Protein AF-0000000075321659 (afdb_homodimer)

Secondary structure (DSSP, 8-state):
---SB-EEEE-SS--SS--TTEEEEEGGGTEEEEE-TTSS--EEEEEB-TTSBEEEE-SS-EEEEEEEE-TTSSS--EEEEETTEEEE-----HHHHHHHHHHHHHHHHHHHHTS-GGGGGGS-------------GGGGGGGGGG-/---SB-EEEE-SS--SS--TTEEEEEGGGTEEEEE-TTSS--EEEEEB-TTSBEEEE-SS-EEEEEEEE-TTSTT--EEEEETTEEEE-----HHHHHHHHHHHHHHHHHHHHTS-GGGGGGS-------------GGGGGGGGGG-

Foldseek 3Di:
DFAFFEWEDEDCDDDPAADARYWYDNVVQQKIWHAHRHPPRDIDIFHDDPLTKDWDDDPTFIWMDDWDFPCVDPVRWIFTHDRGGTGGDDHDDPVVVVVVVVVSVVVVVVVVVPPPPPCVVVPPPPPPPPPPPPPPVVPDPPPPVPD/DAAFFEWEDEDCDDDPAADARYWYDNVVQQKIWHAHRHPPRDIDIFHDDPLTKDWDDDPTFIWMDDWDFPCVDPVRWIFTHDRGGTGGDDHDDPVVVVVVVVVSVVVVVVVVVPPPPPCVVVPPPPPPPPPPPPPPVVPDVPPPVPD

InterPro domains:
  IPR045384 Protein of unknown function DUF6527 [PF20137] (10-88)

Nearest PDB structures (foldseek):
  8voj-assembly1_A  TM=2.877E-01  e=6.139E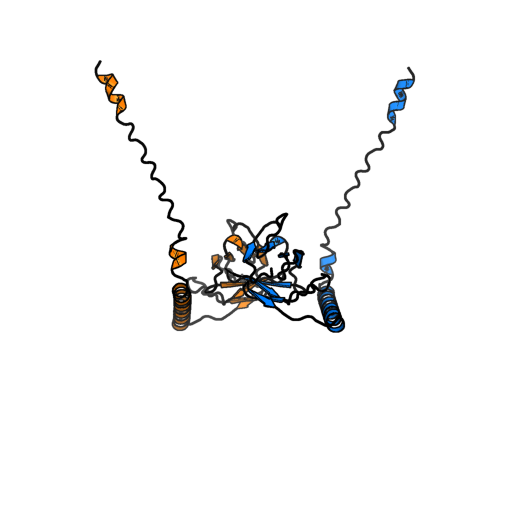+00  Homo sapiens
  5txk-assembly1_A  TM=3.373E-01  e=5.787E+00  Homo sapiens
  8vpq-assembly1_A  TM=2.588E-01  e=8.750E+00  Homo sapiens
  5txk-assembly1_A  TM=3.372E-01  e=5.759E+00  Homo sapiens
  8voj-assembly1_A  TM=2.878E-01  e=6.110E+00  Homo sapiens

Organism: Pseudomonas syringae (NCBI:txid317)

Solvent-accessible surface area (backbone atoms only — not comparable to full-atom values): 16708 Å² total; per-residue (Å²): 105,63,47,62,44,38,45,68,40,72,36,91,63,83,64,94,70,79,51,82,44,36,31,39,32,22,65,85,71,25,31,33,36,30,38,40,49,69,41,82,65,48,79,42,76,48,53,31,28,90,66,58,23,32,38,36,37,27,52,75,35,37,25,46,38,65,66,47,68,38,74,87,46,94,78,40,49,26,30,32,36,54,65,17,30,56,43,80,45,75,79,75,52,70,67,58,53,50,51,50,53,50,52,42,50,52,48,47,49,53,54,58,69,67,46,70,75,68,58,72,70,68,46,74,66,71,71,69,70,71,72,72,70,69,77,78,70,75,63,68,73,64,62,64,71,72,111,104,62,48,61,43,38,45,68,39,72,37,90,63,83,64,93,68,80,51,82,42,35,30,38,33,21,66,84,70,25,32,34,38,32,38,40,50,70,39,83,65,49,78,42,78,47,53,32,28,88,66,60,23,31,38,34,38,26,51,77,34,38,25,46,38,65,67,47,68,38,74,87,45,94,78,38,49,27,31,33,37,56,65,16,31,56,42,80,44,73,79,75,52,70,67,58,52,50,52,50,52,49,52,42,51,49,48,47,49,53,56,60,69,67,46,69,73,68,57,70,69,68,45,74,64,71,71,69,70,70,70,74,69,70,76,77,69,74,64,67,72,59,64,66,67,73,110

Sequence (294 aa):
MSIKSLTPQFVEHFPERLEAGELYLAMEFATAAHLCACGCGNKVITPFSPTDWQMSFDGQTVSLKPSIGNWTFKCRSHYWVRSGSIEWSGDMSQDAIDAGRRRDKQAKARLQANRPSDDAIRQPTPVVQAQLQAPSLLGKLRKWLRIMSIKSLTPQFVEHFPERLEAGELYLAMEFATAAHLCACGCGNKVITPFSPTDWQMSFDGQTVSLKPSIGNWTFKCRSHYWVRSGSIEWSGDMSQDAIDAGRRRDKQAKARLQANRPSDDAIRQPTPVVQAQLQAPSLLGKLRKWLRI

Structure (mmCIF, N/CA/C/O backbone):
data_AF-0000000075321659-model_v1
#
loop_
_entity.id
_entity.type
_entity.pdbx_description
1 polymer 'Uncharacterized protein'
#
loop_
_atom_site.group_PDB
_atom_site.id
_atom_site.type_symbol
_atom_site.label_atom_id
_atom_site.label_alt_id
_atom_site.label_comp_id
_atom_site.label_asym_id
_atom_site.label_entity_id
_atom_site.label_seq_id
_atom_site.pdbx_PDB_ins_code
_atom_site.Cartn_x
_atom_site.Cartn_y
_atom_site.Cartn_z
_atom_site.occupancy
_atom_site.B_iso_or_equiv
_atom_site.auth_seq_id
_atom_site.auth_comp_id
_atom_site.auth_asym_id
_atom_site.auth_atom_id
_atom_site.pdbx_PDB_model_num
ATOM 1 N N . MET A 1 1 ? -12.258 23.297 10.07 1 89.25 1 MET A N 1
ATOM 2 C CA . MET A 1 1 ? -12.727 22.125 10.812 1 89.25 1 MET A CA 1
ATOM 3 C C . MET A 1 1 ? -11.82 20.922 10.578 1 89.25 1 MET A C 1
ATOM 5 O O . MET A 1 1 ? -11.297 20.75 9.477 1 89.25 1 MET A O 1
ATOM 9 N N . SER A 1 2 ? -11.602 20.188 11.617 1 94.88 2 SER A N 1
ATOM 10 C CA . SER A 1 2 ? -10.703 19.031 11.516 1 94.88 2 SER A CA 1
ATOM 11 C C . SER A 1 2 ? -11.328 17.922 10.68 1 94.88 2 SER A C 1
ATOM 13 O O . SER A 1 2 ? -12.547 17.75 10.672 1 94.88 2 SER A O 1
ATOM 15 N N . ILE A 1 3 ? -10.617 17.344 9.953 1 96.38 3 ILE A N 1
ATOM 16 C CA . ILE A 1 3 ? -11.039 16.234 9.102 1 96.38 3 ILE A CA 1
ATOM 17 C C . ILE A 1 3 ? -10.945 14.922 9.875 1 96.38 3 ILE A C 1
ATOM 19 O O . ILE A 1 3 ? -10.016 14.711 10.648 1 96.38 3 ILE A O 1
ATOM 23 N N . LYS A 1 4 ? -11.852 14.008 9.57 1 98.06 4 LYS A N 1
ATOM 24 C CA . LYS A 1 4 ? -11.891 12.75 10.305 1 98.06 4 LYS A CA 1
ATOM 25 C C . LYS A 1 4 ? -11.281 11.617 9.484 1 98.06 4 LYS A C 1
ATOM 27 O O . LYS A 1 4 ? -10.898 10.578 10.031 1 98.06 4 LYS A O 1
ATOM 32 N N . SER A 1 5 ? -11.328 11.883 8.156 1 98.75 5 SER A N 1
ATOM 33 C CA . SER A 1 5 ? -10.844 10.82 7.285 1 98.75 5 SER A CA 1
ATOM 34 C C . SER A 1 5 ? -10.258 11.383 5.996 1 98.75 5 SER A C 1
ATOM 36 O O . SER A 1 5 ? -10.547 12.523 5.625 1 98.75 5 SER A O 1
ATOM 38 N N . LEU A 1 6 ? -9.406 10.641 5.434 1 98.88 6 LEU A N 1
ATOM 39 C CA . LEU A 1 6 ? -8.852 10.93 4.113 1 98.88 6 LEU A CA 1
ATOM 40 C C . LEU A 1 6 ? -9.281 9.867 3.104 1 98.88 6 LEU A C 1
ATOM 42 O O . LEU A 1 6 ? -9.102 8.672 3.336 1 98.88 6 LEU A O 1
ATOM 46 N N . THR A 1 7 ? -9.812 10.258 2.01 1 98.81 7 THR A N 1
ATOM 47 C CA . THR A 1 7 ? -10.211 9.359 0.93 1 98.81 7 THR A CA 1
ATOM 48 C C . THR A 1 7 ? -9.109 9.266 -0.123 1 98.81 7 THR A C 1
ATOM 50 O O . THR A 1 7 ? -8.672 10.273 -0.67 1 98.81 7 THR A O 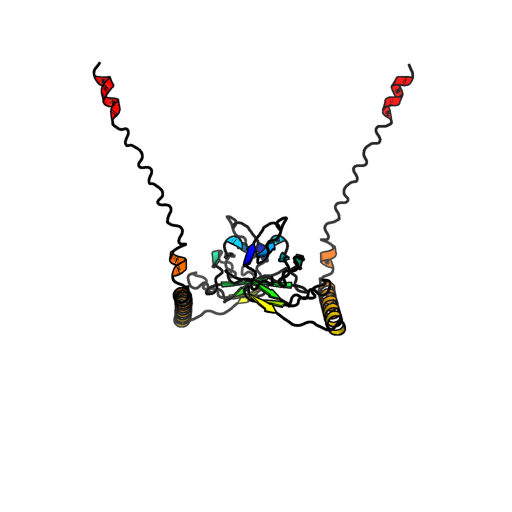1
ATOM 53 N N . PRO A 1 8 ? -8.742 8.102 -0.414 1 98.88 8 PRO A N 1
ATOM 54 C CA . PRO A 1 8 ? -7.629 7.98 -1.362 1 98.88 8 PRO A CA 1
ATOM 55 C C . PRO A 1 8 ? -8.023 8.352 -2.787 1 98.88 8 PRO A C 1
ATOM 57 O O . PRO A 1 8 ? -9.109 7.977 -3.252 1 98.88 8 PRO A O 1
ATOM 60 N N . GLN A 1 9 ? -7.191 9.125 -3.414 1 98.75 9 GLN A N 1
ATOM 61 C CA . GLN A 1 9 ? -7.242 9.461 -4.832 1 98.75 9 GLN A CA 1
ATOM 62 C C . GLN A 1 9 ? -5.934 9.094 -5.531 1 98.75 9 GLN A C 1
ATOM 64 O O . GLN A 1 9 ? -4.938 9.805 -5.398 1 98.75 9 GLN A O 1
ATOM 69 N N . PHE A 1 10 ? -5.977 7.988 -6.25 1 98.75 10 PHE A N 1
ATOM 70 C CA . PHE A 1 10 ? -4.797 7.645 -7.039 1 98.75 10 PHE A CA 1
ATOM 71 C C . PHE A 1 10 ? -4.754 8.453 -8.328 1 98.75 10 PHE A C 1
ATOM 73 O O . PHE A 1 10 ? -5.688 8.406 -9.133 1 98.75 10 PHE A O 1
ATOM 80 N N . VAL A 1 11 ? -3.621 9.172 -8.461 1 98.19 11 VAL A N 1
ATOM 81 C CA . VAL A 1 11 ? -3.533 10.117 -9.562 1 98.19 11 VAL A CA 1
ATOM 82 C C . VAL A 1 11 ? -2.166 10.008 -10.234 1 98.19 11 VAL A C 1
ATOM 84 O O . VAL A 1 11 ? -1.195 9.578 -9.609 1 98.19 11 VAL A O 1
ATOM 87 N N . GLU A 1 12 ? -2.131 10.414 -11.477 1 96.06 12 GLU A N 1
ATOM 88 C CA . GLU A 1 12 ? -0.845 10.516 -12.156 1 96.06 12 GLU A CA 1
ATOM 89 C C . GLU A 1 12 ? -0.064 11.742 -11.695 1 96.06 12 GLU A C 1
ATOM 91 O O . GLU A 1 12 ? 1.154 11.68 -11.516 1 96.06 12 GLU A O 1
ATOM 96 N N . HIS A 1 13 ? -0.901 12.852 -11.508 1 96.38 13 HIS A N 1
ATOM 97 C CA . HIS A 1 13 ? -0.341 14.102 -11.016 1 96.38 13 HIS A CA 1
ATOM 98 C C . HIS A 1 13 ? -1.246 14.734 -9.961 1 96.38 13 HIS A C 1
ATOM 100 O O . HIS A 1 13 ? -2.473 14.672 -10.07 1 96.38 13 HIS A O 1
ATOM 106 N N . PHE A 1 14 ? -0.559 15.422 -9.102 1 98.06 14 PHE A N 1
ATOM 107 C CA . PHE A 1 14 ? -1.354 16.125 -8.102 1 98.06 14 PHE A CA 1
ATOM 108 C C . PHE A 1 14 ? -2.146 17.25 -8.734 1 98.06 14 PHE A C 1
ATOM 110 O O . PHE A 1 14 ? -1.631 17.984 -9.594 1 98.06 14 PHE A O 1
ATOM 117 N N . PRO A 1 15 ? -3.34 17.469 -8.32 1 98.25 15 PRO A N 1
ATOM 118 C CA . PRO A 1 15 ? -4.07 18.641 -8.805 1 98.25 15 PRO A CA 1
ATOM 119 C C . PRO A 1 15 ? -3.479 19.953 -8.305 1 98.25 15 PRO A C 1
ATOM 121 O O . PRO A 1 15 ? -2.748 19.969 -7.309 1 98.25 15 PRO A O 1
ATOM 124 N N . GLU A 1 16 ? -3.881 20.953 -8.945 1 97.44 16 GLU A N 1
ATOM 125 C CA . GLU A 1 16 ? -3.398 22.266 -8.555 1 97.44 16 GLU A CA 1
ATOM 126 C C . GLU A 1 16 ? -3.891 22.641 -7.16 1 97.44 16 GLU A C 1
ATOM 128 O O . GLU A 1 16 ? -3.137 23.203 -6.363 1 97.44 16 GLU A O 1
ATOM 133 N N . ARG A 1 17 ? -5.105 22.328 -7.02 1 98.19 17 ARG A N 1
ATOM 134 C CA . ARG A 1 17 ? -5.695 22.594 -5.711 1 98.19 17 ARG A CA 1
ATOM 135 C C . ARG A 1 17 ? -6.117 21.297 -5.031 1 98.19 17 ARG A C 1
ATOM 137 O O . ARG A 1 17 ? -6.883 20.516 -5.598 1 98.19 17 ARG A O 1
ATOM 144 N N . LEU A 1 18 ? -5.652 21.172 -3.875 1 98.56 18 LEU A N 1
ATOM 145 C CA . LEU A 1 18 ? -6.051 20.016 -3.088 1 98.56 18 LEU A CA 1
ATOM 146 C C . LEU A 1 18 ? -7.363 20.266 -2.359 1 98.56 18 LEU A C 1
ATOM 148 O O . LEU A 1 18 ? -7.664 21.406 -1.998 1 98.56 18 LEU A O 1
ATOM 152 N N . GLU A 1 19 ? -8.062 19.203 -2.195 1 98.44 19 GLU A N 1
ATOM 153 C CA . GLU A 1 19 ? -9.305 19.297 -1.435 1 98.44 19 GLU A CA 1
ATOM 154 C C . GLU A 1 19 ? -9.148 18.672 -0.047 1 98.44 19 GLU A C 1
ATOM 156 O O . GLU A 1 19 ? -8.508 17.641 0.108 1 98.44 19 GLU A O 1
ATOM 161 N N . ALA A 1 20 ? -9.82 19.312 0.907 1 98.38 20 ALA A N 1
ATOM 162 C CA . ALA A 1 20 ? -9.82 18.781 2.262 1 98.38 20 ALA A CA 1
ATOM 163 C C . ALA A 1 20 ? -10.453 17.391 2.299 1 98.38 20 ALA A C 1
ATOM 165 O O . ALA A 1 20 ? -11.477 17.141 1.649 1 98.38 20 ALA A O 1
ATOM 166 N N . GLY A 1 21 ? -9.797 16.453 2.943 1 98.75 21 GLY A N 1
ATOM 167 C CA . GLY A 1 21 ? -10.375 15.133 3.113 1 98.75 21 GLY A CA 1
ATOM 168 C C . GLY A 1 21 ? -9.945 14.156 2.041 1 98.75 21 GLY A C 1
ATOM 169 O O . GLY A 1 21 ? -10.344 12.984 2.062 1 98.75 21 GLY A O 1
ATOM 170 N N . GLU A 1 22 ? -9.141 14.648 1.104 1 98.88 22 GLU A N 1
ATOM 171 C CA . GLU A 1 22 ? -8.633 13.781 0.047 1 98.88 22 GLU A CA 1
ATOM 172 C C . GLU A 1 22 ? -7.145 13.484 0.247 1 98.88 22 GLU A C 1
ATOM 174 O O . GLU A 1 22 ? -6.371 14.375 0.607 1 98.88 22 GLU A O 1
ATOM 179 N N . LEU A 1 23 ? -6.797 12.273 0.094 1 98.94 23 LEU A N 1
ATOM 180 C CA . LEU A 1 23 ? -5.406 11.844 0.042 1 98.94 23 LEU A CA 1
ATOM 181 C C . LEU A 1 23 ? -4.992 11.523 -1.39 1 98.94 23 LEU A C 1
ATOM 183 O O . LEU A 1 23 ? -5.41 10.508 -1.95 1 98.94 23 LEU A O 1
ATOM 187 N N . TYR A 1 24 ? -4.195 12.375 -1.934 1 98.94 24 TYR A N 1
ATOM 188 C CA . TYR A 1 24 ? -3.742 12.156 -3.303 1 98.94 24 TYR A CA 1
ATOM 189 C C . TYR A 1 24 ? -2.463 11.328 -3.326 1 98.94 24 TYR A C 1
ATOM 191 O O . TYR A 1 24 ? -1.501 11.641 -2.621 1 98.94 24 TYR A O 1
ATOM 199 N N . LEU A 1 25 ? -2.482 10.273 -4.148 1 98.94 25 LEU A N 1
ATOM 200 C CA . LEU A 1 25 ? -1.329 9.383 -4.23 1 98.94 25 LEU A CA 1
ATOM 201 C C . LEU A 1 25 ? -0.836 9.266 -5.672 1 98.94 25 LEU A C 1
ATOM 203 O O . LEU A 1 25 ? -1.571 8.805 -6.547 1 98.94 25 LEU A O 1
ATOM 207 N N . ALA A 1 26 ? 0.296 9.727 -5.891 1 98.56 26 ALA A N 1
ATOM 208 C CA . ALA A 1 26 ? 0.992 9.547 -7.164 1 98.56 26 ALA A CA 1
ATOM 209 C C . ALA A 1 26 ? 2.039 8.445 -7.066 1 98.56 26 ALA A C 1
ATOM 211 O O . ALA A 1 26 ? 3.205 8.711 -6.77 1 98.56 26 ALA A O 1
ATOM 212 N N . MET A 1 27 ? 1.648 7.297 -7.418 1 98.56 27 MET A N 1
ATOM 213 C CA . MET A 1 27 ? 2.451 6.113 -7.117 1 98.56 27 MET A CA 1
ATOM 214 C C . MET A 1 27 ? 3.697 6.066 -7.996 1 98.56 27 MET A C 1
ATOM 216 O O . MET A 1 27 ? 4.75 5.594 -7.559 1 98.56 27 MET A O 1
ATOM 220 N N . GLU A 1 28 ? 3.578 6.512 -9.172 1 96.25 28 GLU A N 1
ATOM 221 C CA . GLU A 1 28 ? 4.742 6.527 -10.055 1 96.25 28 GLU A CA 1
ATOM 222 C C . GLU A 1 28 ? 5.852 7.402 -9.484 1 96.25 28 GLU A C 1
ATOM 224 O O . GLU A 1 28 ? 7.035 7.168 -9.75 1 96.25 28 GLU A O 1
ATOM 229 N N . PHE A 1 29 ? 5.418 8.359 -8.711 1 97.62 29 PHE A N 1
ATOM 230 C CA . PHE A 1 29 ? 6.387 9.266 -8.109 1 97.62 29 PHE A CA 1
ATOM 231 C C . PHE A 1 29 ? 6.605 8.93 -6.637 1 97.62 29 PHE A C 1
ATOM 233 O O . PHE A 1 29 ? 7.297 9.656 -5.922 1 97.62 29 PHE A O 1
ATOM 240 N N . ALA A 1 30 ? 6.02 7.926 -6.199 1 98.62 30 ALA A N 1
ATOM 241 C CA . ALA A 1 30 ? 6.129 7.445 -4.824 1 98.62 30 ALA A CA 1
ATOM 242 C C . ALA A 1 30 ? 5.895 8.578 -3.828 1 98.62 30 ALA A C 1
ATOM 244 O O . ALA A 1 30 ? 6.711 8.805 -2.932 1 98.62 30 ALA A O 1
ATOM 245 N N . THR A 1 31 ? 4.734 9.195 -3.988 1 98.81 31 THR A N 1
ATOM 246 C CA . THR A 1 31 ? 4.461 10.352 -3.146 1 98.81 31 THR A CA 1
ATOM 247 C C . THR A 1 31 ? 2.963 10.508 -2.906 1 98.81 31 THR A C 1
ATOM 249 O O . THR A 1 31 ? 2.152 10.18 -3.777 1 98.81 31 THR A O 1
ATOM 252 N N . ALA A 1 32 ? 2.656 11.016 -1.72 1 98.94 32 ALA A N 1
ATOM 253 C CA . ALA A 1 32 ? 1.276 11.383 -1.413 1 98.94 32 ALA A CA 1
ATOM 254 C C . ALA A 1 32 ? 1.196 12.812 -0.887 1 98.94 32 ALA A C 1
ATOM 256 O O . ALA A 1 32 ? 2.197 13.367 -0.43 1 98.94 32 ALA A O 1
ATOM 257 N N . ALA A 1 33 ? 0.022 13.367 -0.991 1 98.94 33 ALA A N 1
ATOM 258 C CA . ALA A 1 33 ? -0.233 14.719 -0.499 1 98.94 33 ALA A CA 1
ATOM 259 C C . ALA A 1 33 ? -1.664 14.859 0.01 1 98.94 33 ALA A C 1
ATOM 261 O O . ALA A 1 33 ? -2.58 14.219 -0.515 1 98.94 33 ALA A O 1
ATOM 262 N N . HIS A 1 34 ? -1.821 15.695 0.968 1 98.88 34 HIS A N 1
ATOM 263 C CA . HIS A 1 34 ? -3.139 16.078 1.462 1 98.88 34 HIS A CA 1
ATOM 264 C C . HIS A 1 34 ? -3.08 17.406 2.213 1 98.88 34 HIS A C 1
ATOM 266 O O . HIS A 1 34 ? -1.994 17.906 2.516 1 98.88 34 HIS A O 1
ATOM 272 N N . LEU A 1 35 ? -4.25 17.922 2.408 1 98.88 35 LEU A N 1
ATOM 273 C CA . LEU A 1 35 ? -4.316 19.078 3.307 1 98.88 35 LEU A CA 1
ATOM 274 C C . LEU A 1 35 ? -4.336 18.625 4.762 1 98.88 35 LEU A C 1
ATOM 276 O O . LEU A 1 35 ? -4.992 17.641 5.102 1 98.88 35 LEU A O 1
ATOM 280 N N . CYS A 1 36 ? -3.65 19.375 5.57 1 98.88 36 CYS A N 1
ATOM 281 C CA . CYS A 1 36 ? -3.508 19.062 6.988 1 98.88 36 CYS A CA 1
ATOM 282 C C . CYS A 1 36 ? -4.859 18.734 7.613 1 98.88 36 CYS A C 1
ATOM 284 O O . CYS A 1 36 ? -5.836 19.453 7.402 1 98.88 36 CYS A O 1
ATOM 286 N N . ALA A 1 37 ? -4.93 17.766 8.461 1 98.75 37 ALA A N 1
ATOM 287 C CA . ALA A 1 37 ? -6.191 17.234 8.984 1 98.75 37 ALA A CA 1
ATOM 288 C C . ALA A 1 37 ? -6.797 18.203 10.008 1 98.75 37 ALA A C 1
ATOM 290 O O . ALA A 1 37 ? -7.984 18.109 10.32 1 98.75 37 ALA A O 1
ATOM 291 N N . CYS A 1 38 ? -5.969 19.031 10.562 1 98.31 38 CYS A N 1
ATOM 292 C CA . CYS A 1 38 ? -6.512 19.938 11.57 1 98.31 38 CYS A CA 1
ATOM 293 C C . CYS A 1 38 ? -7.438 20.969 10.93 1 98.31 38 CYS A C 1
ATOM 295 O O . CYS A 1 38 ? -8.219 21.625 11.625 1 98.31 38 CYS A O 1
ATOM 297 N N . GLY A 1 39 ? -7.254 21.172 9.594 1 98.38 39 GLY A N 1
ATOM 298 C CA . GLY A 1 39 ? -8.117 22.094 8.891 1 98.38 39 GLY A CA 1
ATOM 299 C C . GLY A 1 39 ? -7.438 23.422 8.562 1 98.38 39 GLY A C 1
ATOM 300 O O . GLY A 1 39 ? -8.07 24.328 8.023 1 98.38 39 GLY A O 1
ATOM 301 N N . CYS A 1 40 ? -6.172 23.594 8.773 1 98.31 40 CYS A N 1
ATOM 302 C CA . CYS A 1 40 ? -5.48 24.859 8.602 1 98.31 40 CYS A CA 1
ATOM 303 C C . CYS A 1 40 ? -5.207 25.141 7.129 1 98.31 40 CYS A C 1
ATOM 305 O O . CYS A 1 40 ? -4.852 26.266 6.762 1 98.31 40 CYS A O 1
ATOM 307 N N . GLY A 1 41 ? -5.246 24.094 6.328 1 98.12 41 GLY A N 1
ATOM 308 C CA . GLY A 1 41 ? -5.129 24.312 4.898 1 98.12 41 GLY A CA 1
ATOM 309 C C . GLY A 1 41 ? -3.721 24.109 4.375 1 98.12 41 GLY A C 1
ATOM 310 O O . GLY A 1 41 ? -3.486 24.156 3.166 1 98.12 41 GLY A O 1
ATOM 311 N N . ASN A 1 42 ? -2.807 23.844 5.297 1 98.62 42 ASN A N 1
ATOM 312 C CA . ASN A 1 42 ? -1.438 23.609 4.848 1 98.62 42 ASN A CA 1
ATOM 313 C C . ASN A 1 42 ? -1.302 22.266 4.137 1 98.62 42 ASN A C 1
ATOM 315 O O . ASN A 1 42 ? -1.952 21.297 4.516 1 98.62 42 ASN A O 1
ATOM 319 N N . LYS A 1 43 ? -0.415 22.219 3.15 1 98.81 43 LYS A N 1
ATOM 320 C CA . LYS A 1 43 ? -0.164 21 2.383 1 98.81 43 LYS A CA 1
ATOM 321 C C . LYS A 1 43 ? 0.835 20.094 3.098 1 98.81 43 LYS A C 1
ATOM 323 O O . LYS A 1 43 ? 1.881 20.562 3.559 1 98.81 43 LYS A O 1
ATOM 328 N N . VAL A 1 44 ? 0.495 18.891 3.164 1 98.88 44 VAL A N 1
ATOM 329 C CA . VAL A 1 44 ? 1.359 17.859 3.736 1 98.88 44 VAL A CA 1
ATOM 330 C C . VAL A 1 44 ? 1.822 16.906 2.639 1 98.88 44 VAL A C 1
ATOM 332 O O . VAL A 1 44 ? 1 16.297 1.953 1 98.88 44 VAL A O 1
ATOM 335 N N . ILE A 1 45 ? 3.084 16.828 2.494 1 98.81 45 ILE A N 1
ATOM 336 C CA . ILE A 1 45 ? 3.668 15.93 1.501 1 98.81 45 ILE A CA 1
ATOM 337 C C . ILE A 1 45 ? 4.344 14.75 2.201 1 98.81 45 ILE A C 1
ATOM 339 O O . ILE A 1 45 ? 5.113 14.938 3.145 1 98.81 45 ILE A O 1
ATOM 343 N N . THR A 1 46 ? 4.094 13.539 1.729 1 98.81 46 THR A N 1
ATOM 344 C CA . THR A 1 46 ? 4.664 12.328 2.312 1 98.81 46 THR A CA 1
ATOM 345 C C . THR A 1 46 ? 5.305 11.461 1.237 1 98.81 46 THR A C 1
ATOM 347 O O . THR A 1 46 ? 4.652 10.586 0.666 1 98.81 46 THR A O 1
ATOM 350 N N . PRO A 1 47 ? 6.566 11.68 0.996 1 98.62 47 PRO A N 1
ATOM 351 C CA . PRO A 1 47 ? 7.277 10.844 0.03 1 98.62 47 PRO A CA 1
ATOM 352 C C . PRO A 1 47 ? 7.535 9.43 0.552 1 98.62 47 PRO A C 1
ATOM 354 O O . PRO A 1 47 ? 8.008 9.258 1.679 1 98.62 47 PRO A O 1
ATOM 357 N N . PHE A 1 48 ? 7.23 8.43 -0.294 1 98.75 48 PHE A N 1
ATOM 358 C CA . PHE A 1 48 ? 7.438 7.039 0.091 1 98.75 48 PHE A CA 1
ATOM 359 C C . PHE A 1 48 ? 8.883 6.625 -0.155 1 98.75 48 PHE A C 1
ATOM 361 O O . PHE A 1 48 ? 9.43 6.863 -1.233 1 98.75 48 PHE A O 1
ATOM 368 N N . SER A 1 49 ? 9.477 6.027 0.823 1 97.88 49 SER A N 1
ATOM 369 C CA . SER A 1 49 ? 10.789 5.406 0.74 1 97.88 49 SER A CA 1
ATOM 370 C C . SER A 1 49 ? 11.008 4.406 1.872 1 97.88 49 SER A C 1
ATOM 372 O O . SER A 1 49 ? 10.266 4.414 2.861 1 97.88 49 SER A O 1
ATOM 374 N N . PRO A 1 50 ? 11.969 3.648 1.777 1 97.19 50 PRO A N 1
ATOM 375 C CA . PRO A 1 50 ? 12.227 2.668 2.834 1 97.19 50 PRO A CA 1
ATOM 376 C C . PRO A 1 50 ? 12.562 3.318 4.176 1 97.19 50 PRO A C 1
ATOM 378 O O . PRO A 1 50 ? 12.5 2.658 5.215 1 97.19 50 PRO A O 1
ATOM 381 N N . THR A 1 51 ? 12.875 4.637 4.145 1 96.44 51 THR A N 1
ATOM 382 C CA . THR A 1 51 ? 13.312 5.266 5.383 1 96.44 51 THR A CA 1
ATOM 383 C C . THR A 1 51 ? 12.375 6.398 5.777 1 96.44 51 THR A C 1
ATOM 385 O O . THR A 1 51 ? 12.594 7.078 6.781 1 96.44 51 THR A O 1
ATOM 388 N N . ASP A 1 52 ? 11.438 6.656 5.023 1 96.5 52 ASP A N 1
ATOM 389 C CA . ASP A 1 52 ? 10.5 7.742 5.316 1 96.5 52 ASP A CA 1
ATOM 390 C C . ASP A 1 52 ? 9.078 7.207 5.496 1 96.5 52 ASP A C 1
ATOM 392 O O . ASP A 1 52 ? 8.781 6.539 6.484 1 96.5 52 ASP A O 1
ATOM 396 N N . TRP A 1 53 ? 8.234 7.48 4.488 1 98.5 53 TRP A N 1
ATOM 397 C CA . TRP A 1 53 ? 6.836 7.094 4.617 1 98.5 53 TRP A CA 1
ATOM 398 C C . TRP A 1 53 ? 6.559 5.801 3.857 1 98.5 53 TRP A C 1
ATOM 400 O O . TRP A 1 53 ? 7.176 5.535 2.824 1 98.5 53 TRP A O 1
ATOM 410 N N . GLN A 1 54 ? 5.602 5.074 4.352 1 98.81 54 GLN A N 1
ATOM 411 C CA . GLN A 1 54 ? 5.062 3.895 3.686 1 98.81 54 GLN A CA 1
ATOM 412 C C . GLN A 1 54 ? 3.535 3.896 3.719 1 98.81 54 GLN A C 1
ATOM 414 O O . GLN A 1 54 ? 2.928 4.559 4.562 1 98.81 54 GLN A O 1
ATOM 419 N N . MET A 1 55 ? 2.996 3.145 2.797 1 98.88 55 MET A N 1
ATOM 420 C CA . MET A 1 55 ? 1.538 3.076 2.77 1 98.88 55 MET A CA 1
ATOM 421 C C . MET A 1 55 ? 1.063 1.635 2.617 1 98.88 55 MET A C 1
ATOM 423 O O . MET A 1 55 ? 1.833 0.763 2.209 1 98.88 55 MET A O 1
ATOM 427 N N . SER A 1 56 ? -0.154 1.406 3.027 1 98.88 56 SER A N 1
ATOM 428 C CA . SER A 1 56 ? -0.887 0.182 2.717 1 98.88 56 SER A CA 1
ATOM 429 C C . SER A 1 56 ? -2.266 0.493 2.143 1 98.88 56 SER A C 1
ATOM 431 O O . SER A 1 56 ? -2.814 1.569 2.383 1 98.88 56 SER A O 1
ATOM 433 N N . PHE A 1 57 ? -2.742 -0.407 1.378 1 98.94 57 PHE A N 1
ATOM 434 C CA . PHE A 1 57 ? -3.984 -0.224 0.638 1 98.94 57 PHE A CA 1
ATOM 435 C C . PHE A 1 57 ? -4.785 -1.521 0.594 1 98.94 57 PHE A C 1
ATOM 437 O O . PHE A 1 57 ? -4.246 -2.578 0.259 1 98.94 57 PHE A O 1
ATOM 444 N N . ASP A 1 58 ? -6.047 -1.386 0.905 1 98.62 58 ASP A N 1
ATOM 445 C CA . ASP A 1 58 ? -6.875 -2.588 0.982 1 98.62 58 ASP A CA 1
ATOM 446 C C . ASP A 1 58 ? -7.977 -2.564 -0.072 1 98.62 58 ASP A C 1
ATOM 448 O O . ASP A 1 58 ? -8.984 -3.27 0.056 1 98.62 58 ASP A O 1
ATOM 452 N N . GLY A 1 59 ? -7.809 -1.729 -1.034 1 98.56 59 GLY A N 1
ATOM 453 C CA . GLY A 1 59 ? -8.789 -1.633 -2.1 1 98.56 59 GLY A CA 1
ATOM 454 C C . GLY A 1 59 ? -9.797 -0.515 -1.887 1 98.56 59 GLY A C 1
ATOM 455 O O . GLY A 1 59 ? -10.477 -0.098 -2.826 1 98.56 59 GLY A O 1
ATOM 456 N N . GLN A 1 60 ? -9.914 -0.051 -0.62 1 97.94 60 GLN A N 1
ATOM 457 C CA . GLN A 1 60 ? -10.875 0.992 -0.287 1 97.94 60 GLN A CA 1
ATOM 458 C C . GLN A 1 60 ? -10.211 2.131 0.482 1 97.94 60 GLN A C 1
ATOM 460 O O . GLN A 1 60 ? -10.5 3.303 0.233 1 97.94 60 GLN A O 1
ATOM 465 N N . THR A 1 61 ? -9.305 1.836 1.39 1 98.69 61 THR A N 1
ATOM 466 C CA . THR A 1 61 ? -8.695 2.832 2.262 1 98.69 61 THR A CA 1
ATOM 467 C C . THR A 1 61 ? -7.172 2.689 2.258 1 98.69 61 THR A C 1
ATOM 469 O O . THR A 1 61 ? -6.641 1.662 1.834 1 98.69 61 THR A O 1
ATOM 472 N N . VAL A 1 62 ? -6.523 3.779 2.744 1 98.94 62 VAL A N 1
ATOM 473 C CA . VAL A 1 62 ? -5.066 3.812 2.797 1 98.94 62 VAL A CA 1
ATOM 474 C C . VAL A 1 62 ? -4.609 4.117 4.223 1 98.94 62 VAL A C 1
ATOM 476 O O . VAL A 1 62 ? -5.223 4.93 4.918 1 98.94 62 VAL A O 1
ATOM 479 N N . SER A 1 63 ? -3.609 3.424 4.629 1 98.94 63 SER A N 1
ATOM 480 C CA . SER A 1 63 ? -2.879 3.779 5.84 1 98.94 63 SER A CA 1
ATOM 481 C C . SER A 1 63 ? -1.491 4.32 5.512 1 98.94 63 SER A C 1
ATOM 483 O O . SER A 1 63 ? -0.874 3.904 4.531 1 98.94 63 SER A O 1
ATOM 485 N N . LEU A 1 64 ? -1.05 5.25 6.309 1 98.94 64 LEU A N 1
ATOM 486 C CA . LEU A 1 64 ? 0.309 5.773 6.227 1 98.94 64 LEU A CA 1
ATOM 487 C C . LEU A 1 64 ? 1.07 5.52 7.523 1 98.94 64 LEU A C 1
ATOM 489 O O . LEU A 1 64 ? 0.48 5.52 8.602 1 98.94 64 LEU A O 1
ATOM 493 N N . LYS A 1 65 ? 2.336 5.285 7.359 1 98.69 65 LYS A N 1
ATOM 494 C CA . LYS A 1 65 ? 3.23 5.207 8.516 1 98.69 65 LYS A CA 1
ATOM 495 C C . LYS A 1 65 ? 4.578 5.859 8.211 1 98.69 65 LYS A C 1
ATOM 497 O O . LYS A 1 65 ? 5.059 5.801 7.074 1 98.69 65 LYS A O 1
ATOM 502 N N . PRO A 1 66 ? 5.184 6.477 9.203 1 98.38 66 PRO A N 1
ATOM 503 C CA . PRO A 1 66 ? 4.746 6.68 10.586 1 98.38 66 PRO A CA 1
ATOM 504 C C . PRO A 1 66 ? 3.717 7.801 10.727 1 98.38 66 PRO A C 1
ATOM 506 O O . PRO A 1 66 ? 2.979 8.086 9.781 1 98.38 66 PRO A O 1
ATOM 509 N N . SER A 1 67 ? 3.566 8.32 11.945 1 98.62 67 SER A N 1
ATOM 510 C CA . SER A 1 67 ? 2.646 9.43 12.188 1 98.62 67 SER A CA 1
ATOM 511 C C . SER A 1 67 ? 3.107 10.695 11.477 1 98.62 67 SER A C 1
ATOM 513 O O . SER A 1 67 ? 4.297 10.859 11.203 1 98.62 67 SER A O 1
ATOM 515 N N . ILE A 1 68 ? 2.174 11.445 11.195 1 98.56 68 ILE A N 1
ATOM 516 C CA . ILE A 1 68 ? 2.428 12.75 10.594 1 98.56 68 ILE A CA 1
ATOM 517 C C . ILE A 1 68 ? 2.51 13.82 11.68 1 98.56 68 ILE A C 1
ATOM 519 O O . ILE A 1 68 ? 1.538 14.055 12.406 1 98.56 68 ILE A O 1
ATOM 523 N N . GLY A 1 69 ? 3.656 14.352 11.758 1 98.38 69 GLY A N 1
ATOM 524 C CA . GLY A 1 69 ? 3.861 15.492 12.641 1 98.38 69 GLY A CA 1
ATOM 525 C C . GLY A 1 69 ? 4.152 16.781 11.891 1 98.38 69 GLY A C 1
ATOM 526 O O . GLY A 1 69 ? 5.188 16.906 11.227 1 98.38 69 GLY A O 1
ATOM 527 N N . ASN A 1 70 ? 3.328 17.734 12.047 1 98.25 70 ASN A N 1
ATOM 528 C CA . ASN A 1 70 ? 3.486 19 11.352 1 98.25 70 ASN A CA 1
ATOM 529 C C . ASN A 1 70 ? 4.152 20.047 12.242 1 98.25 70 ASN A C 1
ATOM 531 O O . ASN A 1 70 ? 3.582 21.109 12.492 1 98.25 70 ASN A O 1
ATOM 535 N N . TRP A 1 71 ? 5.348 19.812 12.555 1 98.25 71 TRP A N 1
ATOM 536 C CA . TRP A 1 71 ? 6.047 20.547 13.602 1 98.25 71 TRP A CA 1
ATOM 537 C C . TRP A 1 71 ? 6.527 21.906 13.102 1 98.25 71 TRP A C 1
ATOM 539 O O . TRP A 1 71 ? 6.883 22.766 13.898 1 98.25 71 TRP A O 1
ATOM 549 N N . THR A 1 72 ? 6.562 22.062 11.766 1 96.94 72 THR A N 1
ATOM 550 C CA . THR A 1 72 ? 6.984 23.344 11.211 1 96.94 72 THR A CA 1
ATOM 551 C C . THR A 1 72 ? 5.777 24.25 10.953 1 96.94 72 THR A C 1
ATOM 553 O O . THR A 1 72 ? 5.934 25.422 10.617 1 96.94 72 THR A O 1
ATOM 556 N N . PHE A 1 73 ? 4.602 23.688 11.016 1 98.06 73 PHE A N 1
ATOM 557 C CA . PHE A 1 73 ? 3.383 24.469 10.875 1 98.06 73 PHE A CA 1
ATOM 558 C C . PHE A 1 73 ? 3.033 25.156 12.195 1 98.06 73 PHE A C 1
ATOM 560 O O . PHE A 1 73 ? 3.395 24.672 13.266 1 98.06 73 PHE A O 1
ATOM 567 N N . LYS A 1 74 ? 2.234 26.219 12.078 1 98.06 74 LYS A N 1
ATOM 568 C CA . LYS A 1 74 ? 1.754 26.891 13.281 1 98.06 74 LYS A CA 1
ATOM 569 C C . LYS A 1 74 ? 0.858 25.969 14.102 1 98.06 74 LYS A C 1
ATOM 571 O O . LYS A 1 74 ? 0.891 26.016 15.336 1 98.06 74 LYS A O 1
ATOM 576 N N . CYS A 1 75 ? 0.12 25.062 13.469 1 97.81 75 CYS A N 1
ATOM 577 C CA . CYS A 1 75 ? -0.871 24.234 14.156 1 97.81 75 CYS A CA 1
ATOM 578 C C . CYS A 1 75 ? -0.202 23.109 14.922 1 97.81 75 CYS A C 1
ATOM 580 O O . CYS A 1 75 ? -0.786 22.547 15.859 1 97.81 75 CYS A O 1
ATOM 582 N N . ARG A 1 76 ? 0.975 22.625 14.477 1 98.19 76 ARG A N 1
ATOM 583 C CA . ARG A 1 76 ? 1.742 21.547 15.094 1 98.19 76 ARG A CA 1
ATOM 584 C C . ARG A 1 76 ? 0.89 20.297 15.258 1 98.19 76 ARG A C 1
ATOM 586 O O . ARG A 1 76 ? 1.027 19.578 16.25 1 98.19 76 ARG A O 1
ATOM 593 N N . SER A 1 77 ? -0.07 20.062 14.383 1 98.25 77 SER A N 1
ATOM 594 C CA . SER A 1 77 ? -0.924 18.875 14.461 1 98.25 77 SER A CA 1
ATOM 595 C C . SER A 1 77 ? -0.114 17.594 14.281 1 98.25 77 SER A C 1
ATOM 597 O O . SER A 1 77 ? 0.917 17.594 13.609 1 98.25 77 SER A O 1
ATOM 599 N N . HIS A 1 78 ? -0.544 16.547 14.875 1 98.81 78 HIS A N 1
ATOM 600 C CA . HIS A 1 78 ? 0.107 15.242 14.891 1 98.81 78 HIS A CA 1
ATOM 601 C C . HIS A 1 78 ? -0.919 14.117 14.852 1 98.81 78 HIS A C 1
ATOM 603 O O . HIS A 1 78 ? -1.83 14.07 15.68 1 98.81 78 HIS A O 1
ATOM 609 N N . TYR A 1 79 ? -0.803 13.273 13.875 1 98.88 79 TYR A N 1
ATOM 610 C CA . TYR A 1 79 ? -1.834 12.258 13.727 1 98.88 79 TYR A CA 1
ATOM 611 C C . TYR A 1 79 ? -1.323 11.078 12.898 1 98.88 79 TYR A C 1
ATOM 613 O O . TYR A 1 79 ? -0.307 11.195 12.211 1 98.88 79 TYR A O 1
ATOM 621 N N . TRP A 1 80 ? -1.964 9.969 13.078 1 98.88 80 TRP A N 1
ATOM 622 C CA . TRP A 1 80 ? -1.82 8.797 12.227 1 98.88 80 TRP A CA 1
ATOM 623 C C . TRP A 1 80 ? -2.945 8.727 11.195 1 98.88 80 TRP A C 1
ATOM 625 O O . TRP A 1 80 ? -4.043 9.242 11.438 1 98.88 80 TRP A O 1
ATOM 635 N N . VAL A 1 81 ? -2.66 8.242 10.047 1 98.88 81 VAL A N 1
ATOM 636 C CA . VAL A 1 81 ? -3.689 7.84 9.102 1 98.88 81 VAL A CA 1
ATOM 637 C C . VAL A 1 81 ? -3.816 6.316 9.086 1 98.88 81 VAL A C 1
ATOM 639 O O . VAL A 1 81 ? -2.908 5.613 8.633 1 98.88 81 VAL A O 1
ATOM 642 N N . ARG A 1 82 ? -4.902 5.781 9.547 1 98.81 82 ARG A N 1
ATOM 643 C CA . ARG A 1 82 ? -5.145 4.344 9.641 1 98.81 82 ARG A CA 1
ATOM 644 C C . ARG A 1 82 ? -6.445 3.961 8.938 1 98.81 82 ARG A C 1
ATOM 646 O O . ARG A 1 82 ? -7.531 4.309 9.406 1 98.81 82 ARG A O 1
ATOM 653 N N . SER A 1 83 ? -6.234 3.23 7.793 1 98.5 83 SER A N 1
ATOM 654 C CA . SER A 1 83 ? -7.383 2.846 6.98 1 98.5 83 SER A CA 1
ATOM 655 C C . SER A 1 83 ? -8.266 4.047 6.668 1 98.5 83 SER A C 1
ATOM 657 O O . SER A 1 83 ? -9.492 3.984 6.824 1 98.5 83 SER A O 1
ATOM 659 N N . GLY A 1 84 ? -7.613 5.066 6.383 1 98.69 84 GLY A N 1
ATOM 660 C CA . GLY A 1 84 ? -8.289 6.281 5.965 1 98.69 84 GLY A CA 1
ATOM 661 C C . GLY A 1 84 ? -8.703 7.168 7.129 1 98.69 84 GLY A C 1
ATOM 662 O O . GLY A 1 84 ? -9.047 8.336 6.938 1 98.69 84 GLY A O 1
ATOM 663 N N . SER A 1 85 ? -8.695 6.691 8.359 1 98.81 85 SER A N 1
ATOM 664 C CA . SER A 1 85 ? -9.141 7.438 9.523 1 98.81 85 SER A CA 1
ATOM 665 C C . SER A 1 85 ? -7.996 8.219 10.156 1 98.81 85 SER A C 1
ATOM 667 O O . SER A 1 85 ? -6.871 7.727 10.234 1 98.81 85 SER A O 1
ATOM 669 N N . ILE A 1 86 ? -8.359 9.398 10.648 1 98.88 86 ILE A N 1
ATOM 670 C CA . ILE A 1 86 ? -7.402 10.227 11.383 1 98.88 86 ILE A CA 1
ATOM 671 C C . ILE A 1 86 ? -7.402 9.836 12.859 1 98.88 86 ILE A C 1
ATOM 673 O O . ILE A 1 86 ? -8.445 9.859 13.508 1 98.88 86 ILE A O 1
ATOM 677 N N . GLU A 1 87 ? -6.281 9.422 13.32 1 98.81 87 GLU A N 1
ATOM 678 C CA . GLU A 1 87 ? -6.078 9.18 14.742 1 98.81 87 GLU A CA 1
ATOM 679 C C . GLU A 1 87 ? -5.113 10.195 15.344 1 98.81 87 GLU A C 1
ATOM 681 O O . GLU A 1 87 ? -3.9 10.102 15.141 1 98.81 87 GLU A O 1
ATOM 686 N N . TRP A 1 88 ? -5.66 11.125 16.031 1 98.38 88 TRP A N 1
ATOM 687 C CA . TRP A 1 88 ? -4.871 12.227 16.578 1 98.38 88 TRP A CA 1
ATOM 688 C C . TRP A 1 88 ? -3.896 11.727 17.641 1 98.38 88 TRP A C 1
ATOM 690 O O . TRP A 1 88 ? -4.219 10.812 18.406 1 98.38 88 TRP A O 1
ATOM 700 N N . SER A 1 89 ? -2.781 12.414 17.469 1 96.88 89 SER A N 1
ATOM 701 C CA . SER A 1 89 ? -1.741 12.172 18.469 1 96.88 89 SER A CA 1
ATOM 702 C C . SER A 1 89 ? -1.283 13.477 19.125 1 96.88 89 SER A C 1
ATOM 704 O O . SER A 1 89 ? -1.507 14.562 18.578 1 96.88 89 SER A O 1
ATOM 706 N N . GLY A 1 90 ? -1.007 13.656 20.25 1 93.44 90 GLY A N 1
ATOM 707 C CA . GLY A 1 90 ? -0.656 14.852 21.016 1 93.44 90 GLY A CA 1
ATOM 708 C C . GLY A 1 90 ? 0.624 15.5 20.531 1 93.44 90 GLY A C 1
ATOM 709 O O . GLY A 1 90 ? 1.317 14.961 19.656 1 93.44 90 GLY A O 1
ATOM 710 N N . ASP A 1 91 ? 0.842 16.656 21.078 1 96.19 91 ASP A N 1
ATOM 711 C CA . ASP A 1 91 ? 2.07 17.391 20.797 1 96.19 91 ASP A CA 1
ATOM 712 C C . ASP A 1 91 ? 3.287 16.672 21.359 1 96.19 91 ASP A C 1
ATOM 714 O O . ASP A 1 91 ? 3.148 15.766 22.188 1 96.19 91 ASP A O 1
ATOM 718 N N . MET A 1 92 ? 4.445 17.031 20.797 1 97.44 92 MET A N 1
ATOM 719 C CA . MET A 1 92 ? 5.703 16.453 21.266 1 97.44 92 MET A CA 1
ATOM 720 C C . MET A 1 92 ? 6.68 17.547 21.672 1 97.44 92 MET A C 1
ATOM 722 O O . MET A 1 92 ? 6.609 18.672 21.172 1 97.44 92 MET A O 1
ATOM 726 N N . SER A 1 93 ? 7.543 17.203 22.578 1 97.5 93 SER A N 1
ATOM 727 C CA . SER A 1 93 ? 8.586 18.156 22.938 1 97.5 93 SER A CA 1
ATOM 728 C C . SER A 1 93 ? 9.586 18.344 21.797 1 97.5 93 SER A C 1
ATOM 730 O O . SER A 1 93 ? 9.758 17.453 20.969 1 97.5 93 SER A O 1
ATOM 732 N N . GLN A 1 94 ? 10.164 19.516 21.891 1 97.31 94 GLN A N 1
ATOM 733 C CA . GLN A 1 94 ? 11.188 19.75 20.875 1 97.31 94 GLN A CA 1
ATOM 734 C C . GLN A 1 94 ? 12.289 18.703 20.938 1 97.31 94 GLN A C 1
ATOM 736 O O . GLN A 1 94 ? 12.82 18.281 19.906 1 97.31 94 GLN A O 1
ATOM 741 N N . ASP A 1 95 ? 12.609 18.297 22.125 1 98.06 95 ASP A N 1
ATOM 742 C CA . ASP A 1 95 ? 13.633 17.266 22.281 1 98.06 95 ASP A CA 1
ATOM 743 C C . ASP A 1 95 ? 13.227 15.969 21.594 1 98.06 95 ASP A C 1
ATOM 745 O O . ASP A 1 95 ? 14.039 15.328 20.938 1 98.06 95 ASP A O 1
ATOM 749 N N . ALA A 1 96 ? 12.039 15.547 21.75 1 97.81 96 ALA A N 1
ATOM 750 C CA . ALA A 1 96 ? 11.516 14.328 21.125 1 97.81 96 ALA A CA 1
ATOM 751 C C . ALA A 1 96 ? 11.508 14.438 19.609 1 97.81 96 ALA A C 1
ATOM 753 O O . ALA A 1 96 ? 11.852 13.484 18.906 1 97.81 96 ALA A O 1
ATOM 754 N N . ILE A 1 97 ? 11.109 15.57 19.109 1 97.75 97 ILE A N 1
ATOM 755 C CA . ILE A 1 97 ? 11.078 15.836 17.672 1 97.75 97 ILE A CA 1
ATOM 756 C C . ILE A 1 97 ? 12.492 15.734 17.109 1 97.75 97 ILE A C 1
ATOM 758 O O . ILE A 1 97 ? 12.711 15.07 16.094 1 97.75 97 ILE A O 1
ATOM 762 N N . ASP A 1 98 ? 13.398 16.344 17.812 1 97.5 98 ASP A N 1
ATOM 763 C CA . ASP A 1 98 ? 14.789 16.344 17.359 1 97.5 98 ASP A CA 1
ATOM 764 C C . ASP A 1 98 ? 15.367 14.938 17.359 1 97.5 98 ASP A C 1
ATOM 766 O O . ASP A 1 98 ? 16.125 14.57 16.469 1 97.5 98 ASP A O 1
ATOM 770 N N . ALA A 1 99 ? 15.039 14.188 18.375 1 97.56 99 ALA A N 1
ATOM 771 C CA . ALA A 1 99 ? 15.5 12.805 18.453 1 97.56 99 ALA A CA 1
ATOM 772 C C . ALA A 1 99 ? 14.969 11.984 17.281 1 97.56 99 ALA A C 1
ATOM 774 O O . ALA A 1 99 ? 15.695 11.164 16.703 1 97.56 99 ALA A O 1
ATOM 775 N N . GLY A 1 100 ? 13.719 12.219 16.938 1 97.12 100 GLY A N 1
ATOM 776 C CA . GLY A 1 100 ? 13.156 11.547 15.781 1 97.12 100 GLY A CA 1
ATOM 777 C C . GLY A 1 100 ? 13.844 11.906 14.484 1 97.12 100 GLY A C 1
ATOM 778 O O . GLY A 1 100 ? 14.125 11.039 13.656 1 97.12 100 GLY A O 1
ATOM 779 N N . ARG A 1 101 ? 14.148 13.156 14.328 1 96.25 101 ARG A N 1
ATOM 780 C CA . ARG A 1 101 ? 14.828 13.625 13.125 1 96.25 101 ARG A CA 1
ATOM 781 C C . ARG A 1 101 ? 16.219 13 13.008 1 96.25 101 ARG A C 1
ATOM 783 O O . ARG A 1 101 ? 16.641 12.633 11.914 1 96.25 101 ARG A O 1
ATOM 790 N N . ARG A 1 102 ? 16.859 12.906 14.148 1 96.94 102 ARG A N 1
ATOM 791 C CA . ARG A 1 102 ? 18.188 12.297 14.172 1 96.94 102 ARG A CA 1
ATOM 792 C C . ARG A 1 102 ? 18.125 10.828 13.766 1 96.94 102 ARG A C 1
ATOM 794 O O . ARG A 1 102 ? 18.953 10.352 13 1 96.94 102 ARG A O 1
ATOM 801 N N . ARG A 1 103 ? 17.141 10.172 14.281 1 96.5 103 ARG A N 1
ATOM 802 C CA . ARG A 1 103 ? 16.969 8.766 13.938 1 96.5 103 ARG A CA 1
ATOM 803 C C . ARG A 1 103 ? 16.703 8.594 12.445 1 96.5 103 ARG A C 1
ATOM 805 O O . ARG A 1 103 ? 17.234 7.676 11.812 1 96.5 103 ARG A O 1
ATOM 812 N N . ASP A 1 104 ? 15.953 9.477 11.906 1 96.12 104 ASP A N 1
ATOM 813 C CA . ASP A 1 104 ? 15.625 9.422 10.484 1 96.12 104 ASP A CA 1
ATOM 814 C C . ASP A 1 104 ? 16.875 9.656 9.625 1 96.12 104 ASP A C 1
ATOM 816 O O . ASP A 1 104 ? 17.078 8.969 8.617 1 96.12 104 ASP A O 1
ATOM 820 N N . LYS A 1 105 ? 17.562 10.602 10.039 1 96.31 105 LYS A N 1
ATOM 821 C CA . LYS A 1 105 ? 18.812 10.914 9.328 1 96.31 105 LYS A CA 1
ATOM 822 C C . LYS A 1 105 ? 19.766 9.727 9.359 1 96.31 105 LYS A C 1
ATOM 824 O O . LYS A 1 105 ? 20.391 9.406 8.352 1 96.31 105 LYS A O 1
ATOM 829 N N . GLN A 1 106 ? 19.875 9.148 10.492 1 96.69 106 GLN A N 1
ATOM 830 C CA . GLN A 1 106 ? 20.766 8.008 10.656 1 96.69 106 GLN A CA 1
ATOM 831 C C . GLN A 1 106 ? 20.312 6.828 9.805 1 96.69 106 GLN A C 1
ATOM 833 O O . GLN A 1 106 ? 21.125 6.137 9.195 1 96.69 106 GLN A O 1
ATOM 838 N N . ALA A 1 107 ? 19.031 6.652 9.773 1 95.38 107 ALA A N 1
ATOM 839 C CA . ALA A 1 107 ? 18.484 5.562 8.969 1 95.38 107 ALA A CA 1
ATOM 840 C C . ALA A 1 107 ? 18.797 5.773 7.488 1 95.38 107 ALA A C 1
ATOM 842 O O . ALA A 1 107 ? 19.172 4.828 6.789 1 95.38 107 ALA A O 1
ATOM 843 N N . LYS A 1 108 ? 18.688 6.949 7.016 1 96 108 LYS A N 1
ATOM 844 C CA . LYS A 1 108 ? 18.984 7.266 5.621 1 96 108 LYS A CA 1
ATOM 845 C C . LYS A 1 108 ? 20.469 7.07 5.309 1 96 108 LYS A C 1
ATOM 847 O O . LYS A 1 108 ? 20.812 6.543 4.254 1 96 108 LYS A O 1
ATOM 852 N N . ALA A 1 109 ? 21.281 7.461 6.27 1 95.12 109 ALA A N 1
ATOM 853 C CA . ALA A 1 109 ? 22.719 7.305 6.098 1 95.12 109 ALA A CA 1
ATOM 854 C C . ALA A 1 109 ? 23.109 5.828 6.016 1 95.12 109 ALA A C 1
ATOM 856 O O . ALA A 1 109 ? 23.953 5.445 5.207 1 95.12 109 ALA A O 1
ATOM 857 N N . ARG A 1 110 ? 22.531 5.043 6.824 1 94.88 110 ARG A N 1
ATOM 858 C CA . ARG A 1 110 ? 22.828 3.615 6.852 1 94.88 110 ARG A CA 1
ATOM 859 C C . ARG A 1 110 ? 22.422 2.953 5.531 1 94.88 110 ARG A C 1
ATOM 861 O O . ARG A 1 110 ? 23.156 2.1 5.02 1 94.88 110 ARG A O 1
ATOM 868 N N . LEU A 1 111 ? 21.328 3.354 5.051 1 92.62 111 LEU A N 1
ATOM 869 C CA . LEU A 1 111 ? 20.859 2.793 3.787 1 92.62 111 LEU A CA 1
ATOM 870 C C . LEU A 1 111 ? 21.781 3.199 2.641 1 92.62 111 LEU A C 1
ATOM 872 O O . LEU A 1 111 ? 22.062 2.395 1.749 1 92.62 111 LEU A O 1
ATOM 876 N N . GLN A 1 112 ? 22.219 4.426 2.621 1 90.69 112 GLN A N 1
ATOM 877 C CA . GLN A 1 112 ? 23.125 4.93 1.594 1 90.69 112 GLN A CA 1
ATOM 878 C C . GLN A 1 112 ? 24.469 4.219 1.655 1 90.69 112 GLN A C 1
ATOM 880 O O . GLN A 1 112 ? 25.078 3.92 0.619 1 90.69 112 GLN A O 1
ATOM 885 N N . ALA A 1 113 ? 24.906 3.955 2.816 1 90.5 113 ALA A N 1
ATOM 886 C CA . ALA A 1 113 ? 26.203 3.301 3.027 1 90.5 113 ALA A CA 1
ATOM 887 C C . ALA A 1 113 ? 26.172 1.853 2.547 1 90.5 113 ALA A C 1
ATOM 889 O O . ALA A 1 113 ? 27.188 1.307 2.127 1 90.5 113 ALA A O 1
ATOM 890 N N . ASN A 1 114 ? 25.047 1.285 2.607 1 87.5 114 ASN A N 1
ATOM 891 C CA . ASN A 1 114 ? 24.906 -0.125 2.258 1 87.5 114 ASN A CA 1
ATOM 892 C C . ASN A 1 114 ? 24.594 -0.306 0.775 1 87.5 114 ASN A C 1
ATOM 894 O O . ASN A 1 114 ? 24.484 -1.435 0.292 1 87.5 114 ASN A O 1
ATOM 898 N N . ARG A 1 115 ? 24.391 0.778 0.024 1 80.25 115 ARG A N 1
ATOM 899 C CA . ARG A 1 115 ? 24.156 0.674 -1.412 1 80.25 115 ARG A CA 1
ATOM 900 C C . ARG A 1 115 ? 25.453 0.387 -2.16 1 80.25 115 ARG A C 1
ATOM 902 O O . ARG A 1 115 ? 26.469 1.054 -1.937 1 80.25 115 ARG A O 1
ATOM 909 N N . PRO A 1 116 ? 25.578 -0.76 -2.812 1 71.62 116 PRO A N 1
ATOM 910 C CA . PRO A 1 116 ? 26.828 -1.031 -3.539 1 71.62 116 PRO A CA 1
ATOM 911 C C . PRO A 1 116 ? 27.234 0.122 -4.449 1 71.62 116 PRO A C 1
ATOM 913 O O . PRO A 1 116 ? 26.391 0.83 -4.984 1 71.62 116 PRO A O 1
ATOM 916 N N . SER A 1 117 ? 28.406 0.736 -4.27 1 60.88 117 SER A N 1
ATOM 917 C CA . SER A 1 117 ? 29.031 1.848 -4.984 1 60.88 117 SER A CA 1
ATOM 918 C C . SER A 1 117 ? 28.734 1.776 -6.48 1 60.88 117 SER A C 1
ATOM 920 O O . SER A 1 117 ? 29.016 2.725 -7.215 1 60.88 117 SER A O 1
ATOM 922 N N . ASP A 1 118 ? 28.375 0.713 -7.008 1 51.97 118 ASP A N 1
ATOM 923 C CA . ASP A 1 118 ? 28.297 0.614 -8.46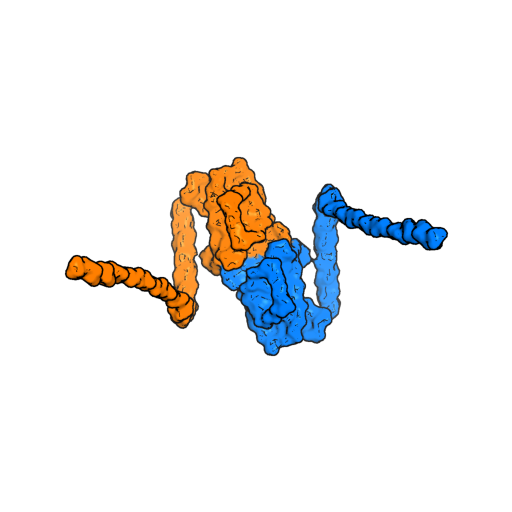1 1 51.97 118 ASP A CA 1
ATOM 924 C C . ASP A 1 118 ? 27.141 1.452 -9.008 1 51.97 118 ASP A C 1
ATOM 926 O O . ASP A 1 118 ? 27.031 1.659 -10.219 1 51.97 118 ASP A O 1
ATOM 930 N N . ASP A 1 119 ? 26.219 1.722 -8.266 1 46.41 119 ASP A N 1
ATOM 931 C CA . ASP A 1 119 ? 25.094 2.482 -8.805 1 46.41 119 ASP A CA 1
ATOM 932 C C . ASP A 1 119 ? 25.469 3.951 -8.992 1 46.41 119 ASP A C 1
ATOM 934 O O . ASP A 1 119 ? 24.625 4.762 -9.383 1 46.41 119 ASP A O 1
ATOM 938 N N . ALA A 1 120 ? 26.531 4.492 -8.406 1 42.22 120 ALA A N 1
ATOM 939 C CA . ALA A 1 120 ? 27.031 5.801 -8.82 1 42.22 120 ALA A CA 1
ATOM 940 C C . ALA A 1 120 ? 27.234 5.859 -10.336 1 42.22 120 ALA A C 1
ATOM 942 O O . ALA A 1 120 ? 27.531 6.922 -10.883 1 42.22 120 ALA A O 1
ATOM 943 N N . ILE A 1 121 ? 27.422 4.711 -10.906 1 41.97 121 ILE A N 1
ATOM 944 C CA . ILE A 1 121 ? 27.656 4.742 -12.344 1 41.97 121 ILE A CA 1
ATOM 945 C C . ILE A 1 121 ? 26.359 5.086 -13.07 1 41.97 121 ILE A C 1
ATOM 947 O O . ILE A 1 121 ? 26.375 5.48 -14.242 1 41.97 121 ILE A O 1
ATOM 951 N N . ARG A 1 122 ? 25.172 4.648 -12.492 1 42.06 122 ARG A N 1
ATOM 952 C CA . ARG A 1 122 ? 23.984 4.98 -13.266 1 42.06 122 ARG A CA 1
ATOM 953 C C . ARG A 1 122 ? 23.484 6.375 -12.93 1 42.06 122 ARG A C 1
ATOM 955 O O . ARG A 1 122 ? 22.312 6.543 -12.555 1 42.06 122 ARG A O 1
ATOM 962 N N . GLN A 1 123 ? 24.188 7.133 -12.195 1 39.5 123 GLN A N 1
ATOM 963 C CA . GLN A 1 123 ? 23.75 8.523 -12.188 1 39.5 123 GLN A CA 1
ATOM 964 C C . GLN A 1 123 ? 23.516 9.039 -13.602 1 39.5 123 GLN A C 1
ATOM 966 O O . GLN A 1 123 ? 24.344 8.805 -14.492 1 39.5 123 GLN A O 1
ATOM 971 N N . PRO A 1 124 ? 22.297 9.242 -14.016 1 38.06 124 PRO A N 1
ATOM 972 C CA . PRO A 1 124 ? 22.25 9.875 -15.336 1 38.06 124 PRO A CA 1
ATOM 973 C C . PRO A 1 124 ? 23.344 10.93 -15.516 1 38.06 124 PRO A C 1
ATOM 975 O O . PRO A 1 124 ? 23.609 11.719 -14.609 1 38.06 124 PRO A O 1
ATOM 978 N N . THR A 1 125 ? 24.422 10.609 -16.172 1 38.12 125 THR A N 1
ATOM 979 C CA . THR A 1 125 ? 25.312 11.68 -16.609 1 38.12 125 THR A CA 1
ATOM 980 C C . THR A 1 125 ? 24.547 12.977 -16.812 1 38.12 125 THR A C 1
ATOM 982 O O . THR A 1 125 ? 23.5 12.992 -17.469 1 38.12 125 THR A O 1
ATOM 985 N N . PRO A 1 126 ? 24.609 13.781 -15.812 1 34.66 126 PRO A N 1
ATOM 986 C CA . PRO A 1 126 ? 23.938 15.016 -16.219 1 34.66 126 PRO A CA 1
ATOM 987 C C . PRO A 1 126 ? 24.094 15.297 -17.719 1 34.66 126 PRO A C 1
ATOM 989 O O . PRO A 1 126 ? 25.203 15.266 -18.25 1 34.66 126 PRO A O 1
ATOM 992 N N . VAL A 1 127 ? 23.203 14.859 -18.484 1 34.41 127 VAL A N 1
ATOM 993 C CA . VAL A 1 127 ? 23.281 15.422 -19.828 1 34.41 127 VAL A CA 1
ATOM 994 C C . VAL A 1 127 ? 23.828 16.844 -19.75 1 34.41 127 VAL A C 1
ATOM 996 O O . VAL A 1 127 ? 23.25 17.703 -19.078 1 34.41 127 VAL A O 1
ATOM 999 N N . VAL A 1 128 ? 25.047 17.062 -19.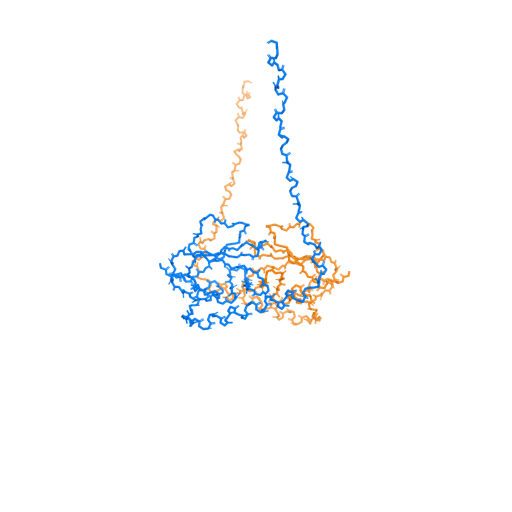609 1 34.5 128 VAL A N 1
ATOM 1000 C CA . VAL A 1 128 ? 25.578 18.375 -19.938 1 34.5 128 VAL A CA 1
ATOM 1001 C C . VAL A 1 128 ? 24.703 19.047 -20.984 1 34.5 128 VAL A C 1
ATOM 1003 O O . VAL A 1 128 ? 24.547 18.531 -22.094 1 34.5 128 VAL A O 1
ATOM 1006 N N . GLN A 1 129 ? 23.516 19.516 -20.625 1 31.03 129 GLN A N 1
ATOM 1007 C CA . GLN A 1 1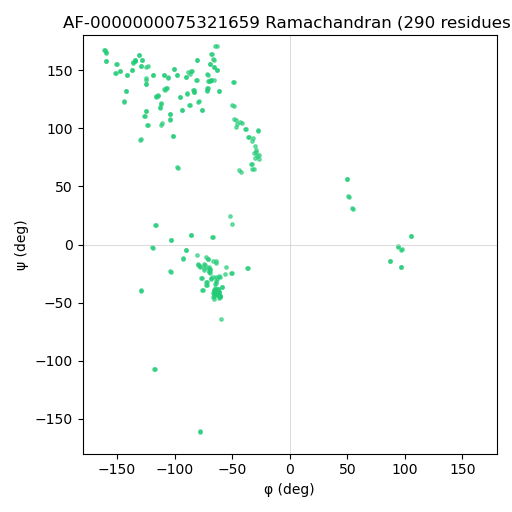29 ? 22.922 20.453 -21.562 1 31.03 129 GLN A CA 1
ATOM 1008 C C . GLN A 1 129 ? 23.984 21.234 -22.312 1 31.03 129 GLN A C 1
ATOM 1010 O O . GLN A 1 129 ? 24.781 21.969 -21.703 1 31.03 129 GLN A O 1
ATOM 1015 N N . ALA A 1 130 ? 24.469 20.672 -23.344 1 34.28 130 ALA A N 1
ATOM 1016 C CA . ALA A 1 130 ? 25.25 21.453 -24.297 1 34.28 130 ALA A CA 1
ATOM 1017 C C . ALA A 1 130 ? 24.766 22.906 -24.328 1 34.28 130 ALA A C 1
ATOM 1019 O O . ALA A 1 130 ? 23.625 23.172 -24.688 1 34.28 130 ALA A O 1
ATOM 1020 N N . GLN A 1 131 ? 25.094 23.672 -23.312 1 31.28 131 GLN A N 1
ATOM 1021 C CA . GLN A 1 131 ? 24.938 25.109 -23.484 1 31.28 131 GLN A CA 1
ATOM 1022 C C . GLN A 1 131 ? 25.156 25.516 -24.938 1 31.28 131 GLN A C 1
ATOM 1024 O O . GLN A 1 131 ? 26.281 25.406 -25.453 1 31.28 131 GLN A O 1
ATOM 1029 N N . LEU A 1 132 ? 24.297 25.078 -25.828 1 34.91 132 LEU A N 1
ATOM 1030 C CA . LEU A 1 132 ? 24.328 25.703 -27.141 1 34.91 132 LEU A CA 1
ATOM 1031 C C . LEU A 1 132 ? 24.703 27.188 -27.031 1 34.91 132 LEU A C 1
ATOM 1033 O O . LEU A 1 132 ? 23.969 27.969 -26.422 1 34.91 132 LEU A O 1
ATOM 1037 N N . GLN A 1 133 ? 25.922 27.438 -26.672 1 35.78 133 GLN A N 1
ATOM 1038 C CA . GLN A 1 133 ? 26.453 28.781 -26.875 1 35.78 133 GLN A CA 1
ATOM 1039 C C . GLN A 1 133 ? 25.922 29.391 -28.172 1 35.78 133 GLN A C 1
ATOM 1041 O O . GLN A 1 133 ? 26.062 28.812 -29.25 1 35.78 133 GLN A O 1
ATOM 1046 N N . ALA A 1 134 ? 24.844 30.094 -28.047 1 37.72 134 ALA A N 1
ATOM 1047 C CA . ALA A 1 134 ? 24.312 30.922 -29.109 1 37.72 134 ALA A CA 1
ATOM 1048 C C . ALA A 1 134 ? 25.422 31.703 -29.812 1 37.72 134 ALA A C 1
ATOM 1050 O O . ALA A 1 134 ? 26.281 32.281 -29.156 1 37.72 134 ALA A O 1
ATOM 1051 N N . PRO A 1 135 ? 25.812 31.312 -31.031 1 39.62 135 PRO A N 1
ATOM 1052 C CA . PRO A 1 135 ? 26.812 32.062 -31.766 1 39.62 135 PRO A CA 1
ATOM 1053 C C . PRO A 1 135 ? 26.547 33.594 -31.75 1 39.62 135 PRO A C 1
ATOM 1055 O O . PRO A 1 135 ? 25.391 34 -31.766 1 39.62 135 PRO A O 1
ATOM 1058 N N . SER A 1 136 ? 27.219 34.375 -30.938 1 36.59 136 SER A N 1
ATOM 1059 C CA . SER A 1 136 ? 27.266 35.812 -31 1 36.59 136 SER A CA 1
ATOM 1060 C C . SER A 1 136 ? 27.406 36.312 -32.438 1 36.59 136 SER A C 1
ATOM 1062 O O . SER A 1 136 ? 28.438 36.094 -33.062 1 36.59 136 SER A O 1
ATOM 1064 N N . LEU A 1 137 ? 26.422 36.031 -33.281 1 34 137 LEU A N 1
ATOM 1065 C CA . LEU A 1 137 ? 26.438 36.5 -34.656 1 34 137 LEU A CA 1
ATOM 1066 C C . LEU A 1 137 ? 26.672 38 -34.719 1 34 137 LEU A C 1
ATOM 1068 O O . LEU A 1 137 ? 26.453 38.625 -35.75 1 34 137 LEU A O 1
ATOM 1072 N N . LEU A 1 138 ? 27.297 38.625 -33.719 1 35.19 138 LEU A N 1
ATOM 1073 C CA . LEU A 1 138 ? 27.453 40.062 -33.875 1 35.19 138 LEU A CA 1
ATOM 1074 C C . LEU A 1 138 ? 28.156 40.406 -35.188 1 35.19 138 LEU A C 1
ATOM 1076 O O . LEU A 1 138 ? 28.406 41.562 -35.5 1 35.19 138 LEU A O 1
ATOM 1080 N N . GLY A 1 139 ? 28.828 39.344 -35.688 1 30.89 139 GLY A N 1
ATOM 1081 C CA . GLY A 1 139 ? 29.891 39.875 -36.531 1 30.89 139 GLY A CA 1
ATOM 1082 C C . GLY A 1 139 ? 29.406 40.719 -37.688 1 30.89 139 GLY A C 1
ATOM 1083 O O . GLY A 1 139 ? 30 41.75 -38 1 30.89 139 GLY A O 1
ATOM 1084 N N . LYS A 1 140 ? 28.688 40.094 -38.562 1 32.19 140 LYS A N 1
ATOM 1085 C CA . LYS A 1 140 ? 28.969 40.406 -39.969 1 32.19 140 LYS A CA 1
ATOM 1086 C C . LYS A 1 140 ? 28.297 41.719 -40.406 1 32.19 140 LYS A C 1
ATOM 1088 O O . LYS A 1 140 ? 28.266 42.031 -41.594 1 32.19 140 LYS A O 1
ATOM 1093 N N . LEU A 1 141 ? 27.438 42.281 -39.562 1 32.84 141 LEU A N 1
ATOM 1094 C CA . LEU A 1 141 ? 26.719 43.281 -40.344 1 32.84 141 LEU A CA 1
ATOM 1095 C C . LEU A 1 141 ? 27.656 44.406 -40.781 1 32.84 141 LEU A C 1
ATOM 1097 O O . LEU A 1 141 ? 27.203 45.375 -41.375 1 32.84 141 LEU A O 1
ATOM 1101 N N . ARG A 1 142 ? 28.875 44.25 -40.531 1 30.84 142 ARG A N 1
ATOM 1102 C CA . ARG A 1 142 ? 29.656 45.438 -40.75 1 30.84 142 ARG A CA 1
ATOM 1103 C C 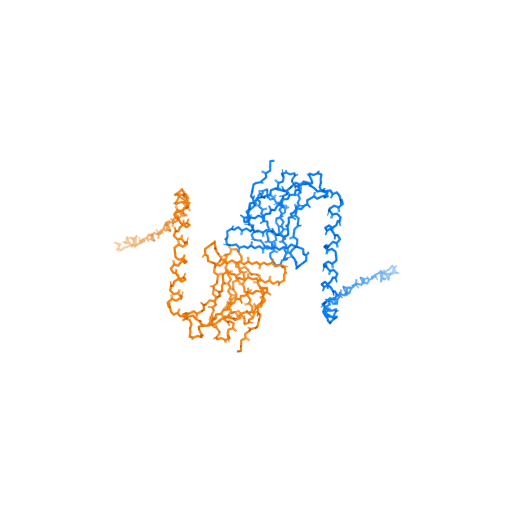. ARG A 1 142 ? 29.641 45.844 -42.219 1 30.84 142 ARG A C 1
ATOM 1105 O O . ARG A 1 142 ? 30.172 46.906 -42.594 1 30.84 142 ARG A O 1
ATOM 1112 N N . LYS A 1 143 ? 29.469 44.781 -43 1 30.95 143 LYS A N 1
ATOM 1113 C CA . LYS A 1 143 ? 30.062 45.125 -44.312 1 30.95 143 LYS A CA 1
ATOM 1114 C C . LYS A 1 143 ? 29.297 46.25 -44.969 1 30.95 143 LYS A C 1
ATOM 1116 O O . LYS A 1 143 ? 29.812 46.875 -45.906 1 30.95 143 LYS A O 1
ATOM 1121 N N . TRP A 1 144 ? 28 46.188 -44.688 1 35.75 144 TRP A N 1
ATOM 1122 C CA . TRP A 1 144 ? 27.344 46.906 -45.812 1 35.75 144 TRP A CA 1
ATOM 1123 C C . TRP A 1 144 ? 27.578 48.406 -45.688 1 35.75 144 TRP A C 1
ATOM 1125 O O . TRP A 1 144 ? 27.422 49.125 -46.688 1 35.75 144 TRP A O 1
ATOM 1135 N N . LEU A 1 145 ? 28.109 48.812 -44.5 1 30.52 145 LEU A N 1
ATOM 1136 C CA . LEU A 1 145 ? 28.031 50.281 -44.5 1 30.52 145 LEU A CA 1
ATOM 1137 C C . LEU A 1 145 ? 28.953 50.844 -45.562 1 30.52 145 LEU A C 1
ATOM 1139 O O . LEU A 1 145 ? 29.062 52.094 -45.719 1 30.52 145 LEU A O 1
ATOM 1143 N N . ARG A 1 146 ? 29.859 50.062 -46.094 1 30.27 146 ARG A N 1
ATOM 1144 C CA . ARG A 1 146 ? 30.828 50.812 -46.906 1 30.27 146 ARG A CA 1
ATOM 1145 C C . ARG A 1 146 ? 30.203 51.312 -48.188 1 30.27 146 ARG A C 1
ATOM 1147 O O . ARG A 1 146 ? 30.766 52.219 -48.844 1 30.27 146 ARG A O 1
ATOM 1154 N N . ILE A 1 147 ? 29.094 50.719 -48.625 1 25.98 147 ILE A N 1
ATOM 1155 C CA . ILE A 1 147 ? 28.891 51.5 -49.844 1 25.98 147 ILE A CA 1
ATOM 1156 C C . ILE A 1 147 ? 28.422 52.906 -49.5 1 25.98 147 ILE A C 1
ATOM 1158 O O . ILE A 1 147 ? 27.516 53.062 -48.688 1 25.98 147 ILE A O 1
ATOM 1162 N N . MET B 1 1 ? 11.797 -20.766 -15.547 1 89.31 1 MET B N 1
ATOM 1163 C CA . MET B 1 1 ? 12.57 -20.609 -14.32 1 89.31 1 MET B CA 1
ATOM 1164 C C . MET B 1 1 ? 11.797 -19.797 -13.289 1 89.31 1 MET B C 1
ATOM 1166 O O . MET B 1 1 ? 11.062 -18.859 -13.641 1 89.31 1 MET B O 1
ATOM 1170 N N . SER B 1 2 ? 11.945 -20.172 -12.055 1 95 2 SER B N 1
ATOM 1171 C CA . SER B 1 2 ? 11.203 -19.5 -10.992 1 95 2 SER B CA 1
ATOM 1172 C C . SER B 1 2 ? 11.742 -18.094 -10.758 1 95 2 SER B C 1
ATOM 1174 O O . SER B 1 2 ? 12.93 -17.844 -10.945 1 95 2 SER B O 1
ATOM 1176 N N . ILE B 1 3 ? 10.953 -17.25 -10.539 1 96.56 3 ILE B N 1
ATOM 1177 C CA . ILE B 1 3 ? 11.305 -15.867 -10.273 1 96.56 3 ILE B CA 1
ATOM 1178 C C . ILE B 1 3 ? 11.555 -15.68 -8.773 1 96.56 3 ILE B C 1
ATOM 1180 O O . ILE B 1 3 ? 10.867 -16.281 -7.945 1 96.56 3 ILE B O 1
ATOM 1184 N N . LYS B 1 4 ? 12.453 -14.766 -8.453 1 98.12 4 LYS B N 1
ATOM 1185 C CA . LYS B 1 4 ? 12.812 -14.555 -7.051 1 98.12 4 LYS B CA 1
ATOM 1186 C C . LYS B 1 4 ? 12.164 -13.289 -6.496 1 98.12 4 LYS B C 1
ATOM 1188 O O . LYS B 1 4 ? 12.07 -13.125 -5.277 1 98.12 4 LYS B O 1
ATOM 1193 N N . SER B 1 5 ? 11.844 -12.422 -7.48 1 98.75 5 SER B N 1
ATOM 1194 C CA . SER B 1 5 ? 11.297 -11.141 -7.039 1 98.75 5 SER B CA 1
ATOM 1195 C C . SER B 1 5 ? 10.352 -10.555 -8.078 1 98.75 5 SER B C 1
ATOM 1197 O O . SER B 1 5 ? 10.391 -10.938 -9.25 1 98.75 5 SER B O 1
ATOM 1199 N N . LEU B 1 6 ? 9.484 -9.758 -7.609 1 98.88 6 LEU B N 1
ATOM 1200 C CA . LEU B 1 6 ? 8.594 -8.977 -8.453 1 98.88 6 LEU B CA 1
ATOM 1201 C C . LEU B 1 6 ? 8.891 -7.484 -8.32 1 98.88 6 LEU B C 1
ATOM 1203 O O . LEU B 1 6 ? 8.914 -6.949 -7.203 1 98.88 6 LEU B O 1
ATOM 1207 N N . THR B 1 7 ? 9.086 -6.805 -9.383 1 98.81 7 THR B N 1
ATOM 1208 C CA . THR B 1 7 ? 9.312 -5.363 -9.406 1 98.81 7 THR B CA 1
ATOM 1209 C C . THR B 1 7 ? 8.008 -4.613 -9.664 1 98.81 7 THR B C 1
ATOM 1211 O O . THR B 1 7 ? 7.332 -4.863 -10.664 1 98.81 7 THR B O 1
ATOM 1214 N N . PRO B 1 8 ? 7.727 -3.725 -8.836 1 98.88 8 PRO B N 1
ATOM 1215 C CA . PRO B 1 8 ? 6.441 -3.041 -9.008 1 98.88 8 PRO B CA 1
ATOM 1216 C C . PRO B 1 8 ? 6.43 -2.113 -10.227 1 98.88 8 PRO B C 1
ATOM 1218 O O . PRO B 1 8 ? 7.398 -1.393 -10.469 1 98.88 8 PRO B O 1
ATOM 1221 N N . GLN B 1 9 ? 5.375 -2.195 -10.984 1 98.81 9 GLN B N 1
ATOM 1222 C CA . GLN B 1 9 ? 5.035 -1.285 -12.07 1 98.81 9 GLN B CA 1
ATOM 1223 C C . GLN B 1 9 ? 3.648 -0.677 -11.867 1 98.81 9 GLN B C 1
ATOM 1225 O O . GLN B 1 9 ? 2.635 -1.34 -12.094 1 98.81 9 GLN B O 1
ATOM 1230 N N . PHE B 1 10 ? 3.645 0.565 -11.422 1 98.75 10 PHE B N 1
ATOM 1231 C CA . PHE B 1 10 ? 2.357 1.243 -11.32 1 98.75 10 PHE B CA 1
ATOM 1232 C C . PHE B 1 10 ? 1.9 1.745 -12.688 1 98.75 10 PHE B C 1
ATOM 1234 O O . PHE B 1 10 ? 2.609 2.514 -13.344 1 98.75 10 PHE B O 1
ATOM 1241 N N . VAL B 1 11 ? 0.697 1.274 -13.039 1 98.19 11 VAL B N 1
ATOM 1242 C CA . VAL B 1 11 ? 0.228 1.546 -14.391 1 98.19 11 VAL B CA 1
ATOM 1243 C C . VAL B 1 11 ? -1.239 1.968 -14.359 1 98.19 11 VAL B C 1
ATOM 1245 O O . VAL B 1 11 ? -1.966 1.629 -13.422 1 98.19 11 VAL B O 1
ATOM 1248 N N . GLU B 1 12 ? -1.63 2.668 -15.383 1 96.06 12 GLU B N 1
ATOM 1249 C CA . GLU B 1 12 ? -3.045 2.984 -15.539 1 96.06 12 GLU B CA 1
ATOM 1250 C C . GLU B 1 12 ? -3.83 1.775 -16.047 1 96.06 12 GLU B C 1
ATOM 1252 O O . GLU B 1 12 ? -4.953 1.531 -15.594 1 96.06 12 GLU B O 1
ATOM 1257 N N . HIS B 1 13 ? -3.107 1.057 -17 1 96.44 13 HIS B N 1
ATOM 1258 C CA . HIS B 1 13 ? -3.676 -0.167 -17.562 1 96.44 13 HIS B CA 1
ATOM 1259 C C . HIS B 1 13 ? -2.623 -1.266 -17.656 1 96.44 13 HIS B C 1
ATOM 1261 O O . HIS B 1 13 ? -1.465 -0.992 -17.984 1 96.44 13 HIS B O 1
ATOM 1267 N N . PHE B 1 14 ? -3.168 -2.445 -17.531 1 98.06 14 PHE B N 1
ATOM 1268 C CA . PHE B 1 14 ? -2.244 -3.559 -17.703 1 98.06 14 PHE B CA 1
ATOM 1269 C C . PHE B 1 14 ? -1.779 -3.664 -19.156 1 98.06 14 PHE B C 1
ATOM 1271 O O . PHE B 1 14 ? -2.578 -3.504 -20.078 1 98.06 14 PHE B O 1
ATOM 1278 N N . PRO B 1 15 ? -0.544 -3.975 -19.359 1 98.25 15 PRO B N 1
ATOM 1279 C CA . PRO B 1 15 ? -0.106 -4.23 -20.734 1 98.25 15 PRO B CA 1
ATOM 1280 C C . PRO B 1 15 ? -0.715 -5.5 -21.328 1 98.25 15 PRO B C 1
ATOM 1282 O O . PRO B 1 15 ? -1.174 -6.371 -20.578 1 98.25 15 PRO B O 1
ATOM 1285 N N . GLU B 1 16 ? -0.616 -5.555 -22.562 1 97.5 16 GLU B N 1
ATOM 1286 C CA . GLU B 1 16 ? -1.146 -6.73 -23.25 1 97.5 16 GLU B CA 1
ATOM 1287 C C . GLU B 1 16 ? -0.377 -7.988 -22.859 1 97.5 16 GLU B C 1
ATOM 1289 O O . GLU B 1 16 ? -0.974 -9.047 -22.656 1 97.5 16 GLU B O 1
ATOM 1294 N N . ARG B 1 17 ? 0.857 -7.754 -22.828 1 98.19 17 ARG B N 1
ATOM 1295 C CA . ARG B 1 17 ? 1.714 -8.867 -22.422 1 98.19 17 ARG B CA 1
ATOM 1296 C C . ARG B 1 17 ? 2.447 -8.547 -21.125 1 98.19 17 ARG B C 1
ATOM 1298 O O . ARG B 1 17 ? 3.143 -7.531 -21.031 1 98.19 17 ARG B O 1
ATOM 1305 N N . LEU B 1 18 ? 2.299 -9.43 -20.266 1 98.5 18 LEU B N 1
ATOM 1306 C CA . LEU B 1 18 ? 3.014 -9.281 -19 1 98.5 18 LEU B CA 1
ATOM 1307 C C . LEU B 1 18 ? 4.426 -9.852 -19.109 1 98.5 18 LEU B C 1
ATOM 1309 O O . LEU B 1 18 ? 4.664 -10.789 -19.859 1 98.5 18 LEU B O 1
ATOM 1313 N N . GLU B 1 19 ? 5.273 -9.234 -18.344 1 98.44 19 GLU B N 1
ATOM 1314 C CA . GLU B 1 19 ? 6.645 -9.734 -18.281 1 98.44 19 GLU B CA 1
ATOM 1315 C C . GLU B 1 19 ? 6.91 -10.453 -16.969 1 98.44 19 GLU B C 1
ATOM 1317 O O . GLU B 1 19 ? 6.457 -10.016 -15.906 1 98.44 19 GLU B O 1
ATOM 1322 N N . ALA B 1 20 ? 7.719 -11.523 -17.078 1 98.38 20 ALA B N 1
ATOM 1323 C CA . ALA B 1 20 ? 8.117 -12.25 -15.875 1 98.38 20 ALA B CA 1
ATOM 1324 C C . ALA B 1 20 ? 8.906 -11.344 -14.93 1 98.38 20 ALA B C 1
ATOM 1326 O O . ALA B 1 20 ? 9.758 -10.57 -15.367 1 98.38 20 ALA B O 1
ATOM 1327 N N . GLY B 1 21 ? 8.547 -11.359 -13.672 1 98.75 21 GLY B N 1
ATOM 1328 C CA . GLY B 1 21 ? 9.305 -10.602 -12.688 1 98.75 21 GLY B CA 1
ATOM 1329 C C . GLY B 1 21 ? 8.742 -9.219 -12.43 1 98.75 21 GLY B C 1
ATOM 1330 O O . GLY B 1 21 ? 9.266 -8.469 -11.602 1 98.75 21 GLY B O 1
ATOM 1331 N N . GLU B 1 22 ? 7.68 -8.883 -13.164 1 98.88 22 GLU B N 1
ATOM 1332 C CA . GLU B 1 22 ? 7.035 -7.59 -12.977 1 98.88 22 GLU B CA 1
ATOM 1333 C C . GLU B 1 22 ? 5.695 -7.742 -12.266 1 98.88 22 GLU B C 1
ATOM 1335 O O . GLU B 1 22 ? 4.926 -8.656 -12.562 1 98.88 22 GLU B O 1
ATOM 1340 N N . LEU B 1 23 ? 5.477 -6.914 -11.32 1 98.94 23 LEU B N 1
ATOM 1341 C CA . LEU B 1 23 ? 4.18 -6.777 -10.664 1 98.94 23 LEU B CA 1
ATOM 1342 C C . LEU B 1 23 ? 3.465 -5.512 -11.141 1 98.94 23 LEU B C 1
ATOM 1344 O O . LEU B 1 23 ? 3.854 -4.402 -10.773 1 98.94 23 LEU B O 1
ATOM 1348 N N . TYR B 1 24 ? 2.463 -5.715 -11.922 1 98.94 24 TYR B N 1
ATOM 1349 C CA . TYR B 1 24 ? 1.717 -4.566 -12.422 1 98.94 24 TYR B CA 1
ATOM 1350 C C . TYR B 1 24 ? 0.581 -4.195 -11.477 1 98.94 24 TYR B C 1
ATOM 1352 O O . TYR B 1 24 ? -0.206 -5.055 -11.078 1 98.94 24 TYR B O 1
ATOM 1360 N N . LEU B 1 25 ? 0.53 -2.904 -11.141 1 98.94 25 LEU B N 1
ATOM 1361 C CA . LEU B 1 25 ? -0.489 -2.432 -10.203 1 98.94 25 LEU B CA 1
ATOM 1362 C C . LEU B 1 25 ? -1.304 -1.298 -10.82 1 98.94 25 LEU B C 1
ATOM 1364 O O . LEU B 1 25 ? -0.756 -0.243 -11.156 1 98.94 25 LEU B O 1
ATOM 1368 N N . ALA B 1 26 ? -2.51 -1.545 -11.023 1 98.56 26 ALA B N 1
ATOM 1369 C CA . ALA B 1 26 ? -3.467 -0.528 -11.445 1 98.56 26 ALA B CA 1
ATOM 1370 C C . ALA B 1 26 ? -4.316 -0.051 -10.273 1 98.56 26 ALA B C 1
ATOM 1372 O O . ALA B 1 26 ? -5.402 -0.586 -10.023 1 98.56 26 ALA B O 1
ATOM 1373 N N . MET B 1 27 ? -3.895 0.964 -9.688 1 98.56 27 MET B N 1
ATOM 1374 C CA . MET B 1 27 ? -4.453 1.36 -8.398 1 98.56 27 MET B CA 1
ATOM 1375 C C . MET B 1 27 ? -5.859 1.927 -8.562 1 98.56 27 MET B C 1
ATOM 1377 O O . MET B 1 27 ? -6.711 1.757 -7.688 1 98.56 27 MET B O 1
ATOM 1381 N N . GLU B 1 28 ? -6.086 2.594 -9.617 1 96.25 28 GLU B N 1
ATOM 1382 C CA . GLU B 1 28 ? -7.422 3.131 -9.859 1 96.25 28 GLU B CA 1
ATOM 1383 C C . GLU B 1 28 ? -8.461 2.014 -9.938 1 96.25 28 GLU B C 1
ATOM 1385 O O . GLU B 1 28 ? -9.633 2.227 -9.633 1 96.25 28 GLU B O 1
ATOM 1390 N N . PHE B 1 29 ? -7.969 0.874 -10.344 1 97.62 29 PHE B N 1
ATOM 1391 C CA . PHE B 1 29 ? -8.859 -0.273 -10.461 1 97.62 29 PHE B CA 1
ATOM 1392 C C . PHE B 1 29 ? -8.672 -1.233 -9.297 1 97.62 29 PHE B C 1
ATOM 1394 O O . PHE B 1 29 ? -9.25 -2.32 -9.281 1 97.62 29 PHE B O 1
ATOM 1401 N N . ALA B 1 30 ? -7.879 -0.89 -8.406 1 98.62 30 ALA B N 1
ATOM 1402 C CA . ALA B 1 30 ? -7.59 -1.681 -7.215 1 98.62 30 ALA B CA 1
ATOM 1403 C C . ALA B 1 30 ? -7.254 -3.123 -7.578 1 98.62 30 ALA B C 1
ATOM 1405 O O . ALA B 1 30 ? -7.848 -4.062 -7.043 1 98.62 30 ALA B O 1
ATOM 1406 N N . THR B 1 31 ? -6.242 -3.24 -8.43 1 98.81 31 THR B N 1
ATOM 1407 C CA . THR B 1 31 ? -5.914 -4.578 -8.914 1 98.81 31 THR B CA 1
ATOM 1408 C C . THR B 1 31 ? -4.434 -4.676 -9.266 1 98.81 31 THR B C 1
ATOM 1410 O O . THR B 1 31 ? -3.828 -3.699 -9.711 1 98.81 31 THR B O 1
ATOM 1413 N N . ALA B 1 32 ? -3.912 -5.871 -9.047 1 98.94 32 ALA B N 1
ATOM 1414 C CA . ALA B 1 32 ? -2.557 -6.172 -9.5 1 98.94 32 ALA B CA 1
ATOM 1415 C C . ALA B 1 32 ? -2.525 -7.453 -10.328 1 98.94 32 ALA B C 1
ATOM 1417 O O . ALA B 1 32 ? -3.445 -8.273 -10.25 1 98.94 32 ALA B O 1
ATOM 1418 N N . ALA B 1 33 ? -1.487 -7.57 -11.117 1 98.94 33 ALA B N 1
ATOM 1419 C CA . ALA B 1 33 ? -1.286 -8.758 -11.945 1 98.94 33 ALA B CA 1
ATOM 1420 C C . ALA B 1 33 ? 0.2 -9.062 -12.109 1 98.94 33 ALA B C 1
ATOM 1422 O O . ALA B 1 33 ? 1.029 -8.148 -12.141 1 98.94 33 ALA B O 1
ATOM 1423 N N . HIS B 1 34 ? 0.484 -10.305 -12.25 1 98.94 34 HIS B N 1
ATOM 1424 C CA . HIS B 1 34 ? 1.825 -10.766 -12.586 1 98.94 34 HIS B CA 1
ATOM 1425 C C . HIS B 1 34 ? 1.791 -12.172 -13.172 1 98.94 34 HIS B C 1
ATOM 1427 O O . HIS B 1 34 ? 0.76 -12.844 -13.125 1 98.94 34 HIS B O 1
ATOM 1433 N N . LEU B 1 35 ? 2.896 -12.5 -13.758 1 98.88 35 LEU B N 1
ATOM 1434 C CA . LEU B 1 35 ? 3.041 -13.898 -14.148 1 98.88 35 LEU B CA 1
ATOM 1435 C C . LEU B 1 35 ? 3.471 -14.758 -12.961 1 98.88 35 LEU B C 1
ATOM 1437 O O . LEU B 1 35 ? 4.305 -14.336 -12.156 1 98.88 35 LEU B O 1
ATOM 1441 N N . CYS B 1 36 ? 2.924 -15.938 -12.914 1 98.88 36 CYS B N 1
ATOM 1442 C CA . CYS B 1 36 ? 3.176 -16.859 -11.812 1 98.88 36 CYS B CA 1
ATOM 1443 C C . CYS B 1 36 ? 4.672 -16.984 -11.531 1 98.88 36 CYS B C 1
ATOM 1445 O O . CYS B 1 36 ? 5.469 -17.156 -12.461 1 98.88 36 CYS B O 1
ATOM 1447 N N . ALA B 1 37 ? 5.062 -17.031 -10.305 1 98.75 37 ALA B N 1
ATOM 1448 C CA . ALA B 1 37 ? 6.469 -16.969 -9.914 1 98.75 37 ALA B CA 1
ATOM 1449 C C . ALA B 1 37 ? 7.184 -18.281 -10.219 1 98.75 37 ALA B C 1
ATOM 1451 O O . ALA B 1 37 ? 8.414 -18.328 -10.266 1 98.75 37 ALA B O 1
ATOM 1452 N N . CYS B 1 38 ? 6.422 -19.328 -10.359 1 98.38 38 CYS B N 1
ATOM 1453 C CA . CYS B 1 38 ? 7.082 -20.609 -10.625 1 98.38 38 CYS B CA 1
ATOM 1454 C C . CYS B 1 38 ? 7.688 -20.625 -12.023 1 98.38 38 CYS B C 1
ATOM 1456 O O . CYS B 1 38 ? 8.531 -21.469 -12.32 1 98.38 38 CYS B O 1
ATOM 1458 N N . GLY B 1 39 ? 7.152 -19.734 -12.898 1 98.38 39 GLY B N 1
ATOM 1459 C CA . GLY B 1 39 ? 7.695 -19.656 -14.242 1 98.38 39 GLY B CA 1
ATOM 1460 C C . GLY B 1 39 ? 6.805 -20.297 -15.289 1 98.38 39 GLY B C 1
ATOM 1461 O O . GLY B 1 39 ? 7.164 -20.359 -16.469 1 98.38 39 GLY B O 1
ATOM 1462 N N . CYS B 1 40 ? 5.613 -20.719 -14.984 1 98.38 40 CYS B N 1
ATOM 1463 C CA . CYS B 1 40 ? 4.75 -21.453 -15.906 1 98.38 40 CYS B CA 1
ATOM 1464 C C . CYS B 1 40 ? 4.086 -20.516 -16.906 1 98.38 40 CYS B C 1
ATOM 1466 O O . CYS B 1 40 ? 3.516 -20.953 -17.906 1 98.38 40 CYS B O 1
ATOM 1468 N N . GLY B 1 41 ? 4.07 -19.234 -16.562 1 98.12 41 GLY B N 1
ATOM 1469 C CA . GLY B 1 41 ? 3.578 -18.266 -17.531 1 98.12 41 GLY B CA 1
ATOM 1470 C C . GLY B 1 41 ? 2.121 -17.906 -17.312 1 98.12 41 GLY B C 1
ATOM 1471 O O . GLY B 1 41 ? 1.594 -17.016 -18 1 98.12 41 GLY B O 1
ATOM 1472 N N . ASN B 1 42 ? 1.494 -18.578 -16.359 1 98.69 42 ASN B N 1
ATOM 1473 C CA . ASN B 1 42 ? 0.096 -18.25 -16.094 1 98.69 42 ASN B CA 1
ATOM 1474 C C . ASN B 1 42 ? -0.047 -16.891 -15.422 1 98.69 42 ASN B C 1
ATOM 1476 O O . ASN B 1 42 ? 0.789 -16.5 -14.602 1 98.69 42 ASN B O 1
ATOM 1480 N N . LYS B 1 43 ? -1.139 -16.188 -15.742 1 98.81 43 LYS B N 1
ATOM 1481 C CA . LYS B 1 43 ? -1.42 -14.875 -15.172 1 98.81 43 LYS B CA 1
ATOM 1482 C C . LYS B 1 43 ? -2.094 -15 -13.805 1 98.81 43 LYS B C 1
ATOM 1484 O O . LYS B 1 43 ? -3.039 -15.773 -13.641 1 98.81 43 LYS B O 1
ATOM 1489 N N . VAL B 1 44 ? -1.601 -14.273 -12.914 1 98.88 44 VAL B N 1
ATOM 1490 C CA . VAL B 1 44 ? -2.164 -14.188 -11.57 1 98.88 44 VAL B CA 1
ATOM 1491 C C . VAL B 1 44 ? -2.764 -12.805 -11.344 1 98.88 44 VAL B C 1
ATOM 1493 O O . VAL B 1 44 ? -2.07 -11.789 -11.469 1 98.88 44 VAL B O 1
ATOM 1496 N N . ILE B 1 45 ? -4.008 -12.789 -11.039 1 98.81 45 ILE B N 1
ATOM 1497 C CA . ILE B 1 45 ? -4.703 -11.539 -10.773 1 98.81 45 ILE B CA 1
ATOM 1498 C C . ILE B 1 45 ? -5.035 -11.445 -9.281 1 98.81 45 ILE B C 1
ATOM 1500 O O . ILE B 1 45 ? -5.562 -12.391 -8.695 1 98.81 45 ILE B O 1
ATOM 1504 N N . THR B 1 46 ? -4.766 -10.305 -8.68 1 98.81 46 THR B N 1
ATOM 1505 C CA . THR B 1 46 ? -5.02 -10.086 -7.262 1 98.81 46 THR B CA 1
ATOM 1506 C C . THR B 1 46 ? -5.801 -8.789 -7.047 1 98.81 46 THR B C 1
ATOM 1508 O O . THR B 1 46 ? -5.207 -7.723 -6.855 1 98.81 46 THR B O 1
ATOM 1511 N N . PRO B 1 47 ? -7.09 -8.883 -7.047 1 98.62 47 PRO B N 1
ATOM 1512 C CA . PRO B 1 47 ? -7.91 -7.703 -6.773 1 98.62 47 PRO B CA 1
ATOM 1513 C C . PRO B 1 47 ? -7.855 -7.273 -5.309 1 98.62 47 PRO B C 1
ATOM 1515 O O . PRO B 1 47 ? -8.016 -8.102 -4.414 1 98.62 47 PRO B O 1
ATOM 1518 N N . PHE B 1 48 ? -7.645 -5.969 -5.09 1 98.75 48 PHE B N 1
ATOM 1519 C CA . PHE B 1 48 ? -7.582 -5.438 -3.73 1 98.75 48 PHE B CA 1
ATOM 1520 C C . PHE B 1 48 ? -8.984 -5.168 -3.191 1 98.75 48 PHE B C 1
ATOM 1522 O O . PHE B 1 48 ? -9.805 -4.543 -3.865 1 98.75 48 PHE B O 1
ATOM 1529 N N . SER B 1 49 ? -9.227 -5.629 -2.02 1 97.88 49 SER B N 1
ATOM 1530 C CA . SER B 1 49 ? -10.438 -5.348 -1.26 1 97.88 49 SER B CA 1
ATOM 1531 C C . SER B 1 49 ? -10.242 -5.645 0.223 1 97.88 49 SER B C 1
ATOM 1533 O O . SER B 1 49 ? -9.297 -6.332 0.604 1 97.88 49 SER B O 1
ATOM 1535 N N . PRO B 1 50 ? -11.109 -5.223 0.996 1 97.25 50 PRO B N 1
ATOM 1536 C CA . PRO B 1 50 ? -10.984 -5.473 2.432 1 97.25 50 PRO B CA 1
ATOM 1537 C C . PRO B 1 50 ? -11.047 -6.961 2.779 1 97.25 50 PRO B C 1
ATOM 1539 O O . PRO B 1 50 ? -10.648 -7.359 3.875 1 97.25 50 PRO B O 1
ATOM 1542 N N . THR B 1 51 ? -11.523 -7.773 1.816 1 96.38 51 THR B N 1
ATOM 1543 C CA . THR B 1 51 ? -11.711 -9.18 2.148 1 96.38 51 THR B CA 1
ATOM 1544 C C . THR B 1 51 ? -10.844 -10.07 1.261 1 96.38 51 THR B C 1
ATOM 1546 O O . THR B 1 51 ? -10.883 -11.297 1.376 1 96.38 51 THR B O 1
ATOM 1549 N N . ASP B 1 52 ? -10.172 -9.539 0.378 1 96.56 52 ASP B N 1
ATOM 1550 C CA . ASP B 1 52 ? -9.328 -10.312 -0.529 1 96.56 52 ASP B CA 1
ATOM 1551 C C . ASP B 1 52 ? -7.855 -9.953 -0.359 1 96.56 52 ASP B C 1
ATOM 1553 O O . ASP B 1 52 ? -7.246 -10.281 0.661 1 96.56 52 ASP B O 1
ATOM 1557 N N . TRP B 1 53 ? -7.32 -9.219 -1.349 1 98.5 53 TRP B N 1
ATOM 1558 C CA . TRP B 1 53 ? -5.895 -8.914 -1.315 1 98.5 53 TRP B CA 1
ATOM 1559 C C . TRP B 1 53 ? -5.656 -7.492 -0.81 1 98.5 53 TRP B C 1
ATOM 1561 O O . TRP B 1 53 ? -6.469 -6.598 -1.046 1 98.5 53 TRP B O 1
ATOM 1571 N N . GLN B 1 54 ? -4.539 -7.312 -0.201 1 98.81 54 GLN B N 1
ATOM 1572 C CA . GLN B 1 54 ? -4.035 -6.004 0.205 1 98.81 54 GLN B CA 1
ATOM 1573 C C . GLN B 1 54 ? -2.561 -5.848 -0.156 1 98.81 54 GLN B C 1
ATOM 1575 O O . GLN B 1 54 ? -1.849 -6.836 -0.331 1 98.81 54 GLN B O 1
ATOM 1580 N N . MET B 1 55 ? -2.166 -4.605 -0.234 1 98.88 55 MET B N 1
ATOM 1581 C CA . MET B 1 55 ? -0.763 -4.367 -0.557 1 98.88 55 MET B CA 1
ATOM 1582 C C . MET B 1 55 ? -0.167 -3.305 0.363 1 98.88 55 MET B C 1
ATOM 1584 O O . MET B 1 55 ? -0.9 -2.539 0.99 1 98.88 55 MET B O 1
ATOM 1588 N N . SER B 1 56 ? 1.122 -3.332 0.472 1 98.88 56 SER B N 1
ATOM 1589 C CA . SER B 1 56 ? 1.898 -2.252 1.072 1 98.88 56 SER B CA 1
ATOM 1590 C C . SER B 1 56 ? 3.045 -1.824 0.161 1 98.88 56 SER B C 1
ATOM 1592 O O . SER B 1 56 ? 3.504 -2.604 -0.677 1 98.88 56 SER B O 1
ATOM 1594 N N . PHE B 1 57 ? 3.426 -0.619 0.31 1 98.94 57 PHE B N 1
ATOM 1595 C CA . PHE B 1 57 ? 4.418 -0.001 -0.563 1 98.94 57 PHE B CA 1
ATOM 1596 C C . PHE B 1 57 ? 5.332 0.927 0.227 1 98.94 57 PHE B C 1
ATOM 1598 O O . PHE B 1 57 ? 4.859 1.771 0.992 1 98.94 57 PHE B O 1
ATOM 1605 N N . ASP B 1 58 ? 6.602 0.762 -0.01 1 98.62 58 ASP B N 1
ATOM 1606 C CA . ASP B 1 58 ? 7.555 1.541 0.77 1 98.62 58 ASP B CA 1
ATOM 1607 C C . ASP B 1 58 ? 8.359 2.484 -0.126 1 98.62 58 ASP B C 1
ATOM 1609 O O . ASP B 1 58 ? 9.43 2.947 0.256 1 98.62 58 ASP B O 1
ATOM 1613 N N . GLY B 1 59 ? 7.855 2.693 -1.296 1 98.56 59 GLY B N 1
ATOM 1614 C CA . GLY B 1 59 ? 8.531 3.586 -2.225 1 98.56 59 GLY B CA 1
ATOM 1615 C C . GLY B 1 59 ? 9.414 2.855 -3.219 1 98.56 59 GLY B C 1
ATOM 1616 O O . GLY B 1 59 ? 9.781 3.412 -4.254 1 98.56 59 GLY B O 1
ATOM 1617 N N . GLN B 1 60 ? 9.781 1.603 -2.875 1 97.94 60 GLN B N 1
ATOM 1618 C CA . GLN B 1 60 ? 10.664 0.82 -3.734 1 97.94 60 GLN B CA 1
ATOM 1619 C C . GLN B 1 60 ? 10.078 -0.561 -4.012 1 97.94 60 GLN B C 1
ATOM 1621 O O . GLN B 1 60 ? 10.141 -1.054 -5.141 1 97.94 60 GLN B O 1
ATOM 1626 N N . THR B 1 61 ? 9.469 -1.2 -3.033 1 98.69 61 THR B N 1
ATOM 1627 C CA . THR B 1 61 ? 8.977 -2.566 -3.158 1 98.69 61 THR B CA 1
ATOM 1628 C C . THR B 1 61 ? 7.531 -2.664 -2.678 1 98.69 61 THR B C 1
ATOM 1630 O O . THR B 1 61 ? 7.035 -1.766 -1.994 1 98.69 61 THR B O 1
ATOM 1633 N N . VAL B 1 62 ? 6.902 -3.791 -3.102 1 98.94 62 VAL B N 1
ATOM 1634 C CA . VAL B 1 62 ? 5.508 -4.031 -2.74 1 98.94 62 VAL B CA 1
ATOM 1635 C C . VAL B 1 62 ? 5.383 -5.387 -2.045 1 98.94 62 VAL B C 1
ATOM 1637 O O . VAL B 1 62 ? 6.047 -6.352 -2.428 1 98.94 62 VAL B O 1
ATOM 1640 N N . SER B 1 63 ? 4.598 -5.398 -1.02 1 98.94 63 SER B N 1
ATOM 1641 C CA . SER B 1 63 ? 4.152 -6.652 -0.419 1 98.94 63 SER B CA 1
ATOM 1642 C C . SER B 1 63 ? 2.67 -6.898 -0.685 1 98.94 63 SER B C 1
ATOM 1644 O O . SER B 1 63 ? 1.886 -5.949 -0.778 1 98.94 63 SER B O 1
ATOM 1646 N N . LEU B 1 64 ? 2.324 -8.148 -0.836 1 98.94 64 LEU B N 1
ATOM 1647 C CA . LEU B 1 64 ? 0.933 -8.57 -0.955 1 98.94 64 LEU B CA 1
ATOM 1648 C C . LEU B 1 64 ? 0.552 -9.516 0.183 1 98.94 64 LEU B C 1
ATOM 1650 O O . LEU B 1 64 ? 1.387 -10.281 0.663 1 98.94 64 LEU B O 1
ATOM 1654 N N . LYS B 1 65 ? -0.68 -9.391 0.58 1 98.69 65 LYS B N 1
ATOM 1655 C CA . LYS B 1 65 ? -1.246 -10.352 1.524 1 98.69 65 LYS B CA 1
ATOM 1656 C C . LYS B 1 65 ? -2.693 -10.68 1.171 1 98.69 65 LYS B C 1
ATOM 1658 O O . LYS B 1 65 ? -3.43 -9.828 0.678 1 98.69 65 LYS B O 1
ATOM 1663 N N . PRO B 1 66 ? -3.102 -11.914 1.41 1 98.38 66 PRO B N 1
ATOM 1664 C CA . PRO B 1 66 ? -2.367 -13.07 1.942 1 98.38 66 PRO B CA 1
ATOM 1665 C C . PRO B 1 66 ? -1.479 -13.734 0.896 1 98.38 66 PRO B C 1
ATOM 1667 O O . PRO B 1 66 ? -1.026 -13.078 -0.046 1 98.38 66 PRO B O 1
ATOM 1670 N N . SER B 1 67 ? -1.088 -14.992 1.153 1 98.62 67 SER B N 1
ATOM 1671 C CA . SER B 1 67 ? -0.278 -15.75 0.201 1 98.62 67 SER B CA 1
ATOM 1672 C C . SER B 1 67 ? -1.05 -16.031 -1.085 1 98.62 67 SER B C 1
ATOM 1674 O O . SER B 1 67 ? -2.283 -16.047 -1.082 1 98.62 67 SER B O 1
ATOM 1676 N N . ILE B 1 68 ? -0.317 -16.156 -2.062 1 98.56 68 ILE B N 1
ATOM 1677 C CA . ILE B 1 68 ? -0.867 -16.516 -3.365 1 98.56 68 ILE B CA 1
ATOM 1678 C C . ILE B 1 68 ? -0.812 -18.031 -3.547 1 98.56 68 ILE B C 1
ATOM 1680 O O . ILE B 1 68 ? 0.27 -18.625 -3.549 1 98.56 68 ILE B O 1
ATOM 1684 N N . GLY B 1 69 ? -1.964 -18.562 -3.635 1 98.38 69 GLY B N 1
ATOM 1685 C CA . GLY B 1 69 ? -2.086 -19.969 -3.965 1 98.38 69 GLY B CA 1
ATOM 1686 C C . GLY B 1 69 ? -2.709 -20.219 -5.324 1 98.38 69 GLY B C 1
ATOM 1687 O O . GLY B 1 69 ? -3.881 -19.906 -5.543 1 98.38 69 GLY B O 1
ATOM 1688 N N . ASN B 1 70 ? -1.995 -20.812 -6.184 1 98.25 70 ASN B N 1
ATOM 1689 C CA . ASN B 1 70 ? -2.475 -21.078 -7.539 1 98.25 70 ASN B CA 1
ATOM 1690 C C . ASN B 1 70 ? -3.023 -22.5 -7.68 1 98.25 70 ASN B C 1
ATOM 1692 O O . ASN B 1 70 ? -2.541 -23.266 -8.508 1 98.25 70 ASN B O 1
ATOM 1696 N N . TRP B 1 71 ? -4.062 -22.734 -7.02 1 98.25 71 TRP B N 1
ATOM 1697 C CA . TRP B 1 71 ? -4.562 -24.094 -6.812 1 98.25 71 TRP B CA 1
ATOM 1698 C C . TRP B 1 71 ? -5.312 -24.594 -8.039 1 98.25 71 TRP B C 1
ATOM 1700 O O . TRP B 1 71 ? -5.559 -25.797 -8.18 1 98.25 71 TRP B O 1
ATOM 1710 N N . THR B 1 72 ? -5.715 -23.656 -8.93 1 96.94 72 THR B N 1
ATOM 1711 C CA . THR B 1 72 ? -6.414 -24.062 -10.148 1 96.94 72 THR B CA 1
ATOM 1712 C C . THR B 1 72 ? -5.43 -24.25 -11.297 1 96.94 72 THR B C 1
ATOM 1714 O O . THR B 1 72 ? -5.805 -24.734 -12.367 1 96.94 72 THR B O 1
ATOM 1717 N N . PHE B 1 73 ? -4.215 -23.812 -11.109 1 98.06 73 PHE B N 1
ATOM 1718 C CA . PHE B 1 73 ? -3.17 -24.047 -12.102 1 98.06 73 PHE B CA 1
ATOM 1719 C C . PHE B 1 73 ? -2.598 -25.453 -11.969 1 98.06 73 PHE B C 1
ATOM 1721 O O . PHE B 1 73 ? -2.617 -26.031 -10.883 1 98.06 73 PHE B O 1
ATOM 1728 N N . LYS B 1 74 ? -1.988 -25.922 -13.047 1 98.06 74 LYS B N 1
ATOM 1729 C CA . LYS B 1 74 ? -1.316 -27.219 -13 1 98.06 74 LYS B CA 1
ATOM 1730 C C . LYS B 1 74 ? -0.14 -27.188 -12.023 1 98.06 74 LYS B C 1
ATOM 1732 O O . LYS B 1 74 ? 0.125 -28.172 -11.336 1 98.06 74 LYS B O 1
ATOM 1737 N N . CYS B 1 75 ? 0.534 -26.047 -11.883 1 97.81 75 CYS B N 1
ATOM 1738 C CA . CYS B 1 75 ? 1.757 -25.953 -11.086 1 97.81 75 CYS B CA 1
ATOM 1739 C C . CYS B 1 75 ? 1.443 -25.938 -9.602 1 97.81 75 CYS B C 1
ATOM 1741 O O . CYS B 1 75 ? 2.307 -26.25 -8.773 1 97.81 75 CYS B O 1
ATOM 1743 N N . ARG B 1 76 ? 0.256 -25.438 -9.188 1 98.19 76 ARG B N 1
ATOM 1744 C CA . ARG B 1 76 ? -0.197 -25.344 -7.805 1 98.19 76 ARG B CA 1
ATOM 1745 C C . ARG B 1 76 ? 0.817 -24.609 -6.941 1 98.19 76 ARG B C 1
ATOM 1747 O O . ARG B 1 76 ? 1.017 -24.938 -5.773 1 98.19 76 ARG B O 1
ATOM 1754 N N . SER B 1 77 ? 1.557 -23.656 -7.504 1 98.25 77 SER B N 1
ATOM 1755 C CA . SER B 1 77 ? 2.543 -22.891 -6.754 1 98.25 77 SER B CA 1
ATOM 1756 C C . SER B 1 77 ? 1.883 -22.062 -5.652 1 98.25 77 SER B C 1
ATOM 1758 O O . SER B 1 77 ? 0.723 -21.672 -5.781 1 98.25 77 SER B O 1
ATOM 1760 N N . HIS B 1 78 ? 2.57 -21.828 -4.594 1 98.81 78 HIS B N 1
ATOM 1761 C CA . HIS B 1 78 ? 2.109 -21.109 -3.404 1 98.81 78 HIS B CA 1
ATOM 1762 C C . HIS B 1 78 ? 3.227 -20.266 -2.803 1 98.81 78 HIS B C 1
ATOM 1764 O O . HIS B 1 78 ? 4.312 -20.781 -2.521 1 98.81 78 HIS B O 1
ATOM 1770 N N . TYR B 1 79 ? 2.984 -19 -2.674 1 98.88 79 TYR B N 1
ATOM 1771 C CA . TYR B 1 79 ? 4.062 -18.141 -2.219 1 98.88 79 TYR B CA 1
ATOM 1772 C C . TYR B 1 79 ? 3.512 -16.828 -1.653 1 98.88 79 TYR B C 1
ATOM 1774 O O . TYR B 1 79 ? 2.35 -16.5 -1.886 1 98.88 79 TYR B O 1
ATOM 1782 N N . TRP B 1 80 ? 4.297 -16.203 -0.839 1 98.88 80 TRP B N 1
ATOM 1783 C CA . TRP B 1 80 ? 4.094 -14.836 -0.382 1 98.88 80 TRP B CA 1
ATOM 1784 C C . TRP B 1 80 ? 4.93 -13.859 -1.199 1 98.88 80 TRP B C 1
ATOM 1786 O O . TRP B 1 80 ? 5.98 -14.227 -1.732 1 98.88 80 TRP B O 1
ATOM 1796 N N . VAL B 1 81 ? 4.434 -12.703 -1.409 1 98.88 81 VAL B N 1
ATOM 1797 C CA . VAL B 1 81 ? 5.242 -11.594 -1.896 1 98.88 81 VAL B CA 1
ATOM 1798 C C . VAL B 1 81 ? 5.543 -10.633 -0.749 1 98.88 81 VAL B C 1
ATOM 1800 O O . VAL B 1 81 ? 4.645 -9.961 -0.239 1 98.88 81 VAL B O 1
ATOM 1803 N N . ARG B 1 82 ? 6.766 -10.523 -0.333 1 98.81 82 ARG B N 1
ATOM 1804 C CA . ARG B 1 82 ? 7.199 -9.688 0.78 1 98.81 82 ARG B CA 1
ATOM 1805 C C . ARG B 1 82 ? 8.32 -8.75 0.355 1 98.81 82 ARG B C 1
ATOM 1807 O O . ARG B 1 82 ? 9.438 -9.195 0.083 1 98.81 82 ARG B O 1
ATOM 1814 N N . SER B 1 83 ? 7.922 -7.43 0.31 1 98.5 83 SER B N 1
ATOM 1815 C CA . SER B 1 83 ? 8.875 -6.422 -0.141 1 98.5 83 SER B CA 1
ATOM 1816 C C . SER B 1 83 ? 9.5 -6.809 -1.477 1 98.5 83 SER B C 1
ATOM 1818 O O . SER B 1 83 ? 10.719 -6.742 -1.64 1 98.5 83 SER B O 1
ATOM 1820 N N . GLY B 1 84 ? 8.68 -7.293 -2.273 1 98.69 84 GLY B N 1
ATOM 1821 C CA . GLY B 1 84 ? 9.086 -7.633 -3.631 1 98.69 84 GLY B CA 1
ATOM 1822 C C . GLY B 1 84 ? 9.656 -9.031 -3.754 1 98.69 84 GLY B C 1
ATOM 1823 O O . GLY B 1 84 ? 9.797 -9.555 -4.859 1 98.69 84 GLY B O 1
ATOM 1824 N N . SER B 1 85 ? 10.008 -9.688 -2.668 1 98.81 85 SER B N 1
ATOM 1825 C CA . SER B 1 85 ? 10.641 -11.008 -2.691 1 98.81 85 SER B CA 1
ATOM 1826 C C . SER B 1 85 ? 9.594 -12.117 -2.652 1 98.81 85 SER B C 1
ATOM 1828 O O . SER B 1 85 ? 8.594 -12.016 -1.944 1 98.81 85 SER B O 1
ATOM 1830 N N . ILE B 1 86 ? 9.914 -13.195 -3.379 1 98.88 86 ILE B N 1
ATOM 1831 C CA . ILE B 1 86 ? 9.07 -14.383 -3.365 1 98.88 86 ILE B CA 1
ATOM 1832 C C . ILE B 1 86 ? 9.484 -15.297 -2.213 1 98.88 86 ILE B C 1
ATOM 1834 O O . ILE B 1 86 ? 10.648 -15.695 -2.115 1 98.88 86 ILE B O 1
ATOM 1838 N N . GLU B 1 87 ? 8.578 -15.531 -1.35 1 98.81 87 GLU B N 1
ATOM 1839 C CA . GLU B 1 87 ? 8.766 -16.516 -0.293 1 98.81 87 GLU B CA 1
ATOM 1840 C C . GLU B 1 87 ? 7.859 -17.734 -0.5 1 98.81 87 GLU B C 1
ATOM 1842 O O . GLU B 1 87 ? 6.656 -17.656 -0.241 1 98.81 87 GLU B O 1
ATOM 1847 N N . TRP B 1 88 ? 8.445 -18.781 -0.939 1 98.44 88 TRP B N 1
ATOM 1848 C CA . TRP B 1 88 ? 7.684 -19.969 -1.294 1 98.44 88 TRP B CA 1
ATOM 1849 C C . TRP B 1 88 ? 7.074 -20.625 -0.055 1 98.44 88 TRP B C 1
ATOM 1851 O O . TRP B 1 88 ? 7.684 -20.625 1.018 1 98.44 88 TRP B O 1
ATOM 1861 N N . SER B 1 89 ? 5.879 -21.047 -0.422 1 96.88 89 SER B N 1
ATOM 1862 C CA . SER B 1 89 ? 5.156 -21.812 0.593 1 96.88 89 SER B CA 1
ATOM 1863 C C . SER B 1 89 ? 4.723 -23.172 0.058 1 96.88 89 SER B C 1
ATOM 1865 O O . SER B 1 89 ? 4.68 -23.391 -1.156 1 96.88 89 SER B O 1
ATOM 1867 N N . GLY B 1 90 ? 4.695 -24.203 0.67 1 93.44 90 GLY B N 1
ATOM 1868 C CA . GLY B 1 90 ? 4.398 -25.562 0.253 1 93.44 90 GLY B CA 1
ATOM 1869 C C . GLY B 1 90 ? 2.969 -25.75 -0.221 1 93.44 90 GLY B C 1
ATOM 1870 O O . GLY B 1 90 ? 2.152 -24.828 -0.114 1 93.44 90 GLY B O 1
ATOM 1871 N N . ASP B 1 91 ? 2.752 -26.906 -0.762 1 96.25 91 ASP B N 1
ATOM 1872 C CA . ASP B 1 91 ? 1.411 -27.297 -1.194 1 96.25 91 ASP B CA 1
ATOM 1873 C C . ASP B 1 91 ? 0.469 -27.438 -0.001 1 96.25 91 ASP B C 1
ATOM 1875 O O . ASP B 1 91 ? 0.917 -27.516 1.145 1 96.25 91 ASP B O 1
ATOM 1879 N N . MET B 1 92 ? -0.83 -27.344 -0.312 1 97.38 92 MET B N 1
ATOM 1880 C CA . MET B 1 92 ? -1.855 -27.516 0.713 1 97.38 92 MET B CA 1
ATOM 1881 C C . MET B 1 92 ? -2.828 -28.625 0.333 1 97.38 92 MET B C 1
ATOM 1883 O O . MET B 1 92 ? -3.025 -28.906 -0.851 1 97.38 92 MET B O 1
ATOM 1887 N N . SER B 1 93 ? -3.406 -29.219 1.328 1 97.5 93 SER B N 1
ATOM 1888 C CA . SER B 1 93 ? -4.438 -30.203 1.052 1 97.5 93 SER B CA 1
ATOM 1889 C C . SER B 1 93 ? -5.699 -29.562 0.499 1 97.5 93 SER B C 1
ATOM 1891 O O . SER B 1 93 ? -5.965 -28.375 0.759 1 97.5 93 SER B O 1
ATOM 1893 N N . GLN B 1 94 ? -6.375 -30.422 -0.214 1 97.31 94 GLN B N 1
ATOM 1894 C CA . GLN B 1 94 ? -7.633 -29.906 -0.738 1 97.31 94 GLN B CA 1
ATOM 1895 C C . GLN B 1 94 ? -8.547 -29.453 0.392 1 97.31 94 GLN B C 1
ATOM 1897 O O . GLN B 1 94 ? -9.266 -28.453 0.251 1 97.31 94 GLN B O 1
ATOM 1902 N N . ASP B 1 95 ? -8.516 -30.156 1.452 1 98.06 95 ASP B N 1
ATOM 1903 C CA . ASP B 1 95 ? -9.344 -29.781 2.6 1 98.06 95 ASP B CA 1
ATOM 1904 C C . ASP B 1 95 ? -8.953 -28.391 3.119 1 98.06 95 ASP B C 1
ATOM 1906 O O . ASP B 1 95 ? -9.82 -27.578 3.436 1 98.06 95 ASP B O 1
ATOM 1910 N N . ALA B 1 96 ? -7.723 -28.109 3.24 1 97.81 96 ALA B N 1
ATOM 1911 C CA . ALA B 1 96 ? -7.227 -26.812 3.711 1 97.81 96 ALA B CA 1
ATOM 1912 C C . ALA B 1 96 ? -7.605 -25.703 2.746 1 97.81 96 ALA B C 1
ATOM 1914 O O . ALA B 1 96 ? -7.992 -24.609 3.17 1 97.81 96 ALA B O 1
ATOM 1915 N N . ILE B 1 97 ? -7.473 -25.953 1.479 1 97.81 97 ILE B N 1
ATOM 1916 C CA . ILE B 1 97 ? -7.832 -24.984 0.441 1 97.81 97 ILE B CA 1
ATOM 1917 C C . ILE B 1 97 ? -9.32 -24.656 0.54 1 97.81 97 ILE B C 1
ATOM 1919 O O . ILE B 1 97 ? -9.695 -23.484 0.523 1 97.81 97 ILE B O 1
ATOM 1923 N N . ASP B 1 98 ? -10.094 -25.688 0.69 1 97.5 98 ASP B N 1
ATOM 1924 C CA . ASP B 1 98 ? -11.539 -25.5 0.771 1 97.5 98 ASP B CA 1
ATOM 1925 C C . ASP B 1 98 ? -11.922 -24.719 2.02 1 97.5 98 ASP B C 1
ATOM 1927 O O . ASP B 1 98 ? -12.82 -23.875 1.976 1 97.5 98 ASP B O 1
ATOM 1931 N N . ALA B 1 99 ? -11.273 -25 3.098 1 97.56 99 ALA B N 1
ATOM 1932 C CA . ALA B 1 99 ? -11.523 -24.266 4.336 1 97.56 99 ALA B CA 1
ATOM 1933 C C . ALA B 1 99 ? -11.203 -22.781 4.172 1 97.56 99 ALA B C 1
ATOM 1935 O O . ALA B 1 99 ? -11.945 -21.922 4.656 1 97.56 99 ALA B O 1
ATOM 1936 N N . GLY B 1 100 ? -10.117 -22.516 3.486 1 97.12 100 GLY B N 1
ATOM 1937 C CA . GLY B 1 100 ? -9.773 -21.141 3.205 1 97.12 100 GLY B CA 1
ATOM 1938 C C . GLY B 1 100 ? -10.797 -20.422 2.34 1 97.12 100 GLY B C 1
ATOM 1939 O O . GLY B 1 100 ? -11.164 -19.281 2.611 1 97.12 100 GLY B O 1
ATOM 1940 N N . ARG B 1 101 ? -11.273 -21.109 1.363 1 96.25 101 ARG B N 1
ATOM 1941 C CA . ARG B 1 101 ? -12.281 -20.547 0.473 1 96.25 101 ARG B CA 1
ATOM 1942 C C . ARG B 1 101 ? -13.57 -20.25 1.229 1 96.25 101 ARG B C 1
ATOM 1944 O O . ARG B 1 101 ? -14.211 -19.219 0.99 1 96.25 101 ARG B O 1
ATOM 1951 N N . ARG B 1 102 ? -13.898 -21.141 2.109 1 96.94 102 ARG B N 1
ATOM 1952 C CA . ARG B 1 102 ? -15.094 -20.953 2.916 1 96.94 102 ARG B CA 1
ATOM 1953 C C . ARG B 1 102 ? -14.953 -19.719 3.814 1 96.94 102 ARG B C 1
ATOM 1955 O O . ARG B 1 102 ? -15.898 -18.938 3.949 1 96.94 102 ARG B O 1
ATOM 1962 N N . ARG B 1 103 ? -13.797 -19.609 4.391 1 96.5 103 ARG B N 1
ATOM 1963 C CA . ARG B 1 103 ? -13.555 -18.453 5.246 1 96.5 103 ARG B CA 1
ATOM 1964 C C . ARG B 1 103 ? -13.641 -17.156 4.453 1 96.5 103 ARG B C 1
ATOM 1966 O O . ARG B 1 103 ? -14.195 -16.156 4.938 1 96.5 103 ARG B O 1
ATOM 1973 N N . ASP B 1 104 ? -13.156 -17.172 3.273 1 96.12 104 ASP B N 1
ATOM 1974 C CA . ASP B 1 104 ? -13.188 -16 2.414 1 96.12 104 ASP B CA 1
ATOM 1975 C C . ASP B 1 104 ? -14.625 -15.625 2.045 1 96.12 104 ASP B C 1
ATOM 1977 O O . ASP B 1 104 ? -14.992 -14.445 2.059 1 96.12 104 ASP B O 1
ATOM 1981 N N . LYS B 1 105 ? -15.312 -16.609 1.719 1 96.31 105 LYS B N 1
ATOM 1982 C CA . LYS B 1 105 ? -16.719 -16.406 1.372 1 96.31 105 LYS B CA 1
ATOM 1983 C C . LYS B 1 105 ? -17.484 -15.82 2.549 1 96.31 105 LYS B C 1
ATOM 1985 O O . LYS B 1 105 ? -18.297 -14.906 2.373 1 96.31 105 LYS B O 1
ATOM 1990 N N . GLN B 1 106 ? -17.234 -16.359 3.672 1 96.75 106 GLN B N 1
ATOM 1991 C CA . GLN B 1 106 ? -17.922 -15.891 4.875 1 96.75 106 GLN B CA 1
ATOM 1992 C C . GLN B 1 106 ? -17.547 -14.445 5.191 1 96.75 106 GLN B C 1
ATOM 1994 O O . GLN B 1 106 ? -18.406 -13.656 5.582 1 96.75 106 GLN B O 1
ATOM 1999 N N . ALA B 1 107 ? -16.297 -14.164 5.012 1 95.38 107 ALA B N 1
ATOM 2000 C CA . ALA B 1 107 ? -15.852 -12.797 5.258 1 95.38 107 ALA B CA 1
ATOM 2001 C C . ALA B 1 107 ? -16.547 -11.812 4.32 1 95.38 107 ALA B C 1
ATOM 2003 O O . ALA B 1 107 ? -16.969 -10.734 4.742 1 95.38 107 ALA B O 1
ATOM 2004 N N . LYS B 1 108 ? -16.703 -12.148 3.107 1 96.06 108 LYS B N 1
ATOM 2005 C CA . LYS B 1 108 ? -17.359 -11.297 2.125 1 96.06 108 LYS B CA 1
ATOM 2006 C C . LYS B 1 108 ? -18.844 -11.117 2.461 1 96.06 108 LYS B C 1
ATOM 2008 O O . LYS B 1 108 ? -19.375 -10.008 2.354 1 96.06 108 LYS B O 1
ATOM 2013 N N . ALA B 1 109 ? -19.422 -12.203 2.912 1 95.19 109 ALA B N 1
ATOM 2014 C CA . ALA B 1 109 ? -20.844 -12.148 3.289 1 95.19 109 ALA B CA 1
ATOM 2015 C C . ALA B 1 109 ? -21.047 -11.219 4.484 1 95.19 109 ALA B C 1
ATOM 2017 O O . ALA B 1 109 ? -22.016 -10.461 4.523 1 95.19 109 ALA B O 1
ATOM 2018 N N . ARG B 1 110 ? -20.203 -11.305 5.414 1 94.94 110 ARG B N 1
ATOM 2019 C CA . ARG B 1 110 ? -20.297 -10.484 6.613 1 94.94 110 ARG B CA 1
ATOM 2020 C C . ARG B 1 110 ? -20.172 -9 6.273 1 94.94 110 ARG B C 1
ATOM 2022 O O . ARG B 1 110 ? -20.891 -8.164 6.816 1 94.94 110 ARG B O 1
ATOM 2029 N N . LEU B 1 111 ? -19.266 -8.727 5.414 1 92.75 111 LEU B N 1
ATOM 2030 C CA . LEU B 1 111 ? -19.062 -7.344 5.008 1 92.75 111 LEU B CA 1
ATOM 2031 C C . LEU B 1 111 ? -20.281 -6.812 4.258 1 92.75 111 LEU B C 1
ATOM 2033 O O . LEU B 1 111 ? -20.672 -5.66 4.438 1 92.75 111 LEU B O 1
ATOM 2037 N N . GLN B 1 112 ? -20.859 -7.613 3.402 1 91.06 112 GLN B N 1
ATOM 2038 C CA . GLN B 1 112 ? -22.031 -7.23 2.643 1 91.06 112 GLN B CA 1
ATOM 2039 C C . GLN B 1 112 ? -23.234 -7.004 3.562 1 91.06 112 GLN B C 1
ATOM 2041 O O . GLN B 1 112 ? -24.031 -6.086 3.342 1 91.06 112 GLN B O 1
ATOM 2046 N N . ALA B 1 113 ? -23.328 -7.797 4.539 1 90.75 113 ALA B N 1
ATOM 2047 C CA . ALA B 1 113 ? -24.438 -7.715 5.488 1 90.75 113 ALA B CA 1
ATOM 2048 C C . ALA B 1 113 ? -24.344 -6.441 6.328 1 90.75 113 ALA B C 1
ATOM 2050 O O . ALA B 1 113 ? -25.375 -5.902 6.758 1 90.75 113 ALA B O 1
ATOM 2051 N N . ASN B 1 114 ? -23.203 -6.012 6.535 1 87.81 114 ASN B N 1
ATOM 2052 C CA . ASN B 1 114 ? -22.984 -4.855 7.398 1 87.81 114 ASN B CA 1
ATOM 2053 C C . ASN B 1 114 ? -23.016 -3.553 6.605 1 87.81 114 ASN B C 1
ATOM 2055 O O . ASN B 1 114 ? -22.859 -2.473 7.176 1 87.81 114 ASN B O 1
ATOM 2059 N N . ARG B 1 115 ? -23.141 -3.602 5.273 1 80.81 115 ARG B N 1
ATOM 2060 C CA . ARG B 1 115 ? -23.25 -2.389 4.469 1 80.81 115 ARG B CA 1
ATOM 2061 C C . ARG B 1 115 ? -24.641 -1.778 4.586 1 80.81 115 ARG B C 1
ATOM 2063 O O . ARG B 1 115 ? -25.641 -2.48 4.449 1 80.81 115 ARG B O 1
ATOM 2070 N N . PRO B 1 116 ? -24.781 -0.582 5.137 1 71.94 116 PRO B N 1
ATOM 2071 C CA . PRO B 1 116 ? -26.109 0.005 5.238 1 71.94 116 PRO B CA 1
ATOM 2072 C C . PRO B 1 116 ? -26.891 -0.056 3.926 1 71.94 116 PRO B C 1
ATOM 2074 O O . PRO B 1 116 ? -26.297 0.019 2.85 1 71.94 116 PRO B O 1
ATOM 2077 N N . SER B 1 117 ? -28.047 -0.719 3.855 1 61.12 117 SER B N 1
ATOM 2078 C CA . SER B 1 117 ? -28.969 -0.927 2.742 1 61.12 117 SER B CA 1
ATOM 2079 C C . SER B 1 117 ? -29.047 0.313 1.859 1 61.12 117 SER B C 1
ATOM 2081 O O . SER B 1 117 ? -29.625 0.268 0.772 1 61.12 117 SER B O 1
ATOM 2083 N N . ASP B 1 118 ? -28.703 1.418 2.295 1 52.12 118 ASP B N 1
ATOM 2084 C CA . ASP B 1 118 ? -28.984 2.617 1.511 1 52.12 118 ASP B CA 1
ATOM 2085 C C . ASP B 1 118 ? -28.109 2.67 0.258 1 52.12 118 ASP B C 1
ATOM 2087 O O . ASP B 1 118 ? -28.328 3.49 -0.631 1 52.12 118 ASP B O 1
ATOM 2091 N N . ASP B 1 119 ? -27.062 2.049 0.257 1 46 119 ASP B N 1
ATOM 2092 C CA . ASP B 1 119 ? -26.203 2.133 -0.922 1 46 119 ASP B CA 1
ATOM 2093 C C . ASP B 1 119 ? -26.781 1.326 -2.08 1 46 119 ASP B C 1
ATOM 2095 O O . ASP B 1 119 ? -26.188 1.249 -3.154 1 46 119 ASP B O 1
ATOM 2099 N N . ALA B 1 120 ? -27.719 0.386 -1.907 1 41.69 120 ALA B N 1
ATOM 2100 C CA . ALA B 1 120 ? -28.469 -0.162 -3.033 1 41.69 120 ALA B CA 1
ATOM 2101 C C . ALA B 1 120 ? -29.047 0.952 -3.904 1 41.69 120 ALA B C 1
ATOM 2103 O O . ALA B 1 120 ? -29.578 0.69 -4.98 1 41.69 120 ALA B O 1
ATOM 2104 N N . ILE B 1 121 ? -29.234 2.1 -3.285 1 42.03 121 ILE B N 1
ATOM 2105 C CA . ILE B 1 121 ? -29.828 3.172 -4.082 1 42.03 121 ILE B CA 1
ATOM 2106 C C . ILE B 1 121 ? -28.781 3.697 -5.078 1 42.03 121 ILE B C 1
ATOM 2108 O O . ILE B 1 121 ? -29.141 4.367 -6.051 1 42.03 121 ILE B O 1
ATOM 2112 N N . ARG B 1 122 ? -27.453 3.662 -4.668 1 41.78 122 ARG B N 1
ATOM 2113 C CA . ARG B 1 122 ? -26.531 4.219 -5.66 1 41.78 122 ARG B CA 1
ATOM 2114 C C . ARG B 1 122 ? -26.125 3.164 -6.68 1 41.78 122 ARG B C 1
ATOM 2116 O O . ARG B 1 122 ? -24.938 2.848 -6.812 1 41.78 122 ARG B O 1
ATOM 2123 N N . GLN B 1 123 ? -26.719 2.035 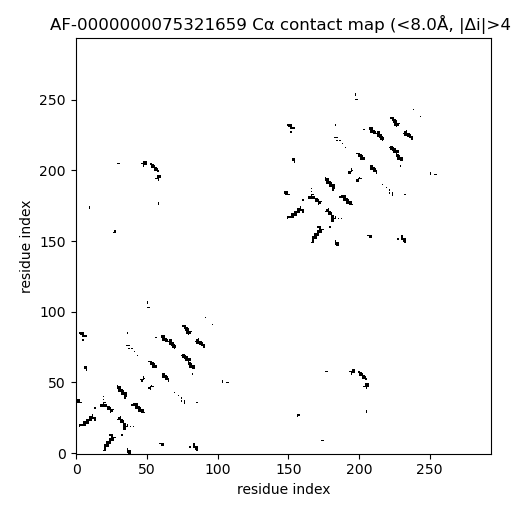-6.672 1 39.31 123 GLN B N 1
ATOM 2124 C CA . GLN B 1 123 ? -26.469 1.244 -7.871 1 39.31 123 GLN B CA 1
ATOM 2125 C C . GLN B 1 123 ? -26.625 2.09 -9.133 1 39.31 123 GLN B C 1
ATOM 2127 O O . GLN B 1 123 ? -27.594 2.844 -9.266 1 39.31 123 GLN B O 1
ATOM 2132 N N . PRO B 1 124 ? -25.562 2.43 -9.797 1 38.09 124 PRO B N 1
ATOM 2133 C CA . PRO B 1 124 ? -25.906 3.09 -11.055 1 38.09 124 PRO B CA 1
ATOM 2134 C C . PRO B 1 124 ? -27.109 2.463 -11.742 1 38.09 124 PRO B C 1
ATOM 2136 O O . PRO B 1 124 ? -27.234 1.235 -11.781 1 38.09 124 PRO B O 1
ATOM 2139 N N . THR B 1 125 ? -28.266 3.037 -11.594 1 38.03 125 THR B N 1
ATOM 2140 C CA . THR B 1 125 ? -29.344 2.623 -12.469 1 38.03 125 THR B CA 1
ATOM 2141 C C . THR B 1 125 ? -28.812 2.105 -13.797 1 38.03 125 THR B C 1
ATOM 2143 O O . THR B 1 125 ? -27.969 2.752 -14.43 1 38.03 125 THR B O 1
ATOM 2146 N N . PRO B 1 126 ? -28.734 0.841 -13.859 1 35.16 126 PRO B N 1
ATOM 2147 C CA . PRO B 1 126 ? -28.344 0.523 -15.242 1 35.16 126 PRO B CA 1
ATOM 2148 C C . PRO B 1 126 ? -28.906 1.526 -16.25 1 35.16 126 PRO B C 1
ATOM 2150 O O . PRO B 1 126 ? -30.109 1.817 -16.234 1 35.16 126 PRO B O 1
ATOM 2153 N N . VAL B 1 127 ? -28.203 2.531 -16.5 1 34.81 127 VAL B N 1
ATOM 2154 C CA . VAL B 1 127 ? -28.672 3.264 -17.672 1 34.81 127 VAL B CA 1
ATOM 2155 C C . VAL B 1 127 ? -29.344 2.299 -18.641 1 34.81 127 VAL B C 1
ATOM 2157 O O . VAL B 1 127 ? -28.719 1.327 -19.094 1 34.81 127 VAL B O 1
ATOM 2160 N N . VAL B 1 128 ? -30.516 1.916 -18.453 1 34.53 128 VAL B N 1
ATOM 2161 C CA . VAL B 1 128 ? -31.281 1.341 -19.562 1 34.53 128 VAL B CA 1
ATOM 2162 C C . VAL B 1 128 ? -30.75 1.892 -20.891 1 34.53 128 VAL B C 1
ATOM 2164 O O . VAL B 1 128 ? -30.75 3.105 -21.109 1 34.53 128 VAL B O 1
ATOM 2167 N N . GLN B 1 129 ? -29.609 1.41 -21.391 1 31.12 129 GLN B N 1
ATOM 2168 C CA . GLN B 1 129 ? -29.375 1.683 -22.797 1 31.12 129 GLN B CA 1
ATOM 2169 C C . GLN B 1 129 ? -30.703 1.796 -23.562 1 31.12 129 GLN B C 1
ATOM 2171 O O . GLN B 1 129 ? -31.469 0.833 -23.625 1 31.12 129 GLN B O 1
ATOM 2176 N N . ALA B 1 130 ? -31.297 2.932 -23.469 1 34 130 ALA B N 1
ATOM 2177 C CA . ALA B 1 130 ? -32.375 3.188 -24.422 1 34 130 ALA B CA 1
ATOM 2178 C C . ALA B 1 130 ? -32.156 2.43 -25.719 1 34 130 ALA B C 1
ATOM 2180 O O . ALA B 1 130 ? -31.172 2.658 -26.422 1 34 130 ALA B O 1
ATOM 2181 N N . GLN B 1 131 ? -32.406 1.162 -25.734 1 31.59 131 GLN B N 1
ATOM 2182 C CA . GLN B 1 131 ? -32.531 0.483 -27.016 1 31.59 131 GLN B CA 1
ATOM 2183 C C . GLN B 1 131 ? -33.125 1.415 -28.078 1 31.59 131 GLN B C 1
ATOM 2185 O O . GLN B 1 131 ? -34.281 1.821 -27.984 1 31.59 131 GLN B O 1
ATOM 2190 N N . LEU B 1 132 ? -32.406 2.475 -28.438 1 35.19 132 LEU B N 1
ATOM 2191 C CA . LEU B 1 132 ? -32.812 3.182 -29.641 1 35.19 132 LEU B CA 1
ATOM 2192 C C . LEU B 1 132 ? -33.406 2.215 -30.656 1 35.19 132 LEU B C 1
ATOM 2194 O O . LEU B 1 132 ? -32.719 1.329 -31.156 1 35.19 132 LEU B O 1
ATOM 2198 N N . GLN B 1 133 ? -34.562 1.705 -30.344 1 35.78 133 GLN B N 1
ATOM 2199 C CA . GLN B 1 133 ? -35.375 1.058 -31.391 1 35.78 133 GLN B CA 1
ATOM 2200 C C . GLN B 1 133 ? -35.219 1.776 -32.719 1 35.78 133 GLN B C 1
ATOM 2202 O O . GLN B 1 133 ? -35.469 2.982 -32.812 1 35.78 133 GLN B O 1
ATOM 2207 N N . ALA B 1 134 ? -34.312 1.32 -33.5 1 38.16 134 ALA B N 1
ATOM 2208 C CA . ALA B 1 134 ? -34.188 1.728 -34.906 1 38.16 134 ALA B CA 1
ATOM 2209 C C . ALA B 1 134 ? -35.531 1.831 -35.594 1 38.16 134 ALA B C 1
ATOM 2211 O O . ALA B 1 134 ? -36.375 0.942 -35.438 1 38.16 134 ALA B O 1
ATOM 2212 N N . PRO B 1 135 ? -36.031 3.076 -35.812 1 39.41 135 PRO B N 1
ATOM 2213 C CA . PRO B 1 135 ? -37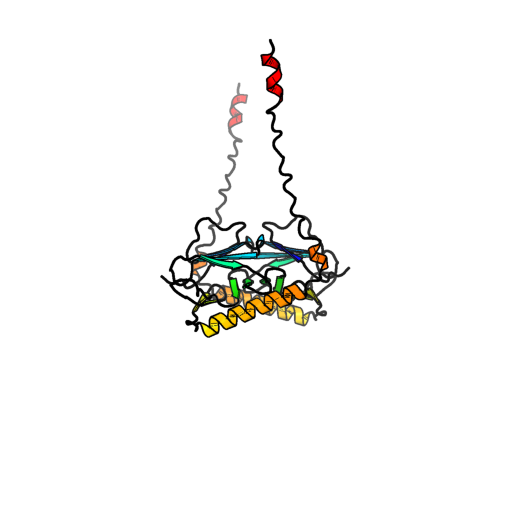.312 3.201 -36.531 1 39.41 135 PRO B CA 1
ATOM 2214 C C . PRO B 1 135 ? -37.375 2.324 -37.781 1 39.41 135 PRO B C 1
ATOM 2216 O O . PRO B 1 135 ? -36.344 2.115 -38.438 1 39.41 135 PRO B O 1
ATOM 2219 N N . SER B 1 136 ? -38.062 1.22 -37.75 1 36.31 136 SER B N 1
ATOM 2220 C CA . SER B 1 136 ? -38.438 0.424 -38.906 1 36.31 136 SER B CA 1
ATOM 2221 C C . SER B 1 136 ? -38.938 1.31 -40.031 1 36.31 136 SER B C 1
ATOM 2223 O O . SER B 1 136 ? -40 1.943 -39.906 1 36.31 136 SER B O 1
ATOM 2225 N N . LEU B 1 137 ? -38.062 2.168 -40.562 1 33.97 137 LEU B N 1
ATOM 2226 C CA . LEU B 1 137 ? -38.406 3.023 -41.688 1 33.97 137 LEU B CA 1
ATOM 2227 C C . LEU B 1 137 ? -39.031 2.209 -42.812 1 33.97 137 LEU B C 1
ATOM 2229 O O . LEU B 1 137 ? -39.156 2.691 -43.938 1 33.97 137 LEU B O 1
ATOM 2233 N N . LEU B 1 138 ? -39.5 1.021 -42.562 1 34.75 138 LEU B N 1
ATOM 2234 C CA . LEU B 1 138 ? -40 0.317 -43.75 1 34.75 138 LEU B CA 1
ATOM 2235 C C . LEU B 1 138 ? -41.062 1.122 -44.469 1 34.75 138 LEU B C 1
ATOM 2237 O O . LEU B 1 138 ? -41.5 0.751 -45.562 1 34.75 138 LEU B O 1
ATOM 2241 N N . GLY B 1 139 ? -41.688 1.978 -43.656 1 30 139 GLY B N 1
ATOM 2242 C CA . GLY B 1 139 ? -43.031 2.25 -44.188 1 30 139 GLY B CA 1
ATOM 2243 C C . GLY B 1 139 ? -43 2.984 -45.5 1 30 139 GLY B C 1
ATOM 2244 O O . GLY B 1 139 ? -44.031 2.994 -46.219 1 30 139 GLY B O 1
ATOM 2245 N N . LYS B 1 140 ? -42.188 3.994 -45.5 1 31.34 140 LYS B N 1
ATOM 2246 C CA . LYS B 1 140 ? -42.719 5.039 -46.375 1 31.34 140 LYS B CA 1
ATOM 2247 C C . LYS B 1 140 ? -42.656 4.609 -47.844 1 31.34 140 LYS B C 1
ATOM 2249 O O . LYS B 1 140 ? -43.031 5.359 -48.75 1 31.34 140 LYS B O 1
ATOM 2254 N N . LEU B 1 141 ? -41.75 3.689 -48.156 1 32.91 141 LEU B N 1
ATOM 2255 C CA . LEU B 1 141 ? -41.531 3.736 -49.594 1 32.91 141 LEU B CA 1
ATOM 2256 C C . LEU B 1 141 ? -42.781 3.279 -50.344 1 32.91 141 LEU B C 1
ATOM 2258 O O . LEU B 1 141 ? -42.781 3.168 -51.562 1 32.91 141 LEU B O 1
ATOM 2262 N N . ARG B 1 142 ? -43.812 3.076 -49.625 1 30.52 142 ARG B N 1
ATOM 2263 C CA . ARG B 1 142 ? -44.906 2.455 -50.375 1 30.52 142 ARG B CA 1
ATOM 2264 C C . ARG B 1 142 ? -45.438 3.402 -51.438 1 30.52 142 ARG B C 1
ATOM 2266 O O . ARG B 1 142 ? -46.312 3.033 -52.219 1 30.52 142 ARG B O 1
ATOM 2273 N N . LYS B 1 143 ? -45.281 4.648 -51.125 1 31.89 143 LYS B N 1
ATOM 2274 C CA . LYS B 1 143 ? -46.25 5.418 -51.875 1 31.89 143 LYS B CA 1
ATOM 2275 C C . LYS B 1 143 ? -46 5.301 -53.375 1 31.89 143 LYS B C 1
ATOM 2277 O O . LYS B 1 143 ? -46.844 5.676 -54.188 1 31.89 143 LYS B O 1
ATOM 2282 N N . TRP B 1 144 ? -44.688 5.109 -53.656 1 36 144 TRP B N 1
ATOM 2283 C CA . TRP B 1 144 ? -44.531 5.469 -55.062 1 36 144 TRP B CA 1
ATOM 2284 C C . TRP B 1 144 ? -45.188 4.438 -55.969 1 36 144 TRP B C 1
ATOM 2286 O O . TRP B 1 144 ? -45.562 4.75 -57.094 1 36 144 TRP B O 1
ATOM 2296 N N . LEU B 1 145 ? -45.562 3.254 -55.344 1 30.73 145 LEU B N 1
ATOM 2297 C CA . LEU B 1 145 ? -45.938 2.344 -56.406 1 30.73 145 LEU B CA 1
ATOM 2298 C C . LEU B 1 145 ? -47.25 2.775 -57.062 1 30.73 145 LEU B C 1
ATOM 2300 O O . LEU B 1 145 ? -47.75 2.133 -58 1 30.73 145 LEU B O 1
ATOM 2304 N N . ARG B 1 146 ? -48.031 3.584 -56.406 1 30.17 146 ARG B N 1
ATOM 2305 C CA . ARG B 1 146 ? -49.344 3.662 -57 1 30.17 146 ARG B CA 1
ATOM 2306 C C . ARG B 1 146 ? -49.312 4.414 -58.344 1 30.17 146 ARG B C 1
ATOM 2308 O O . ARG B 1 146 ? -50.25 4.363 -59.094 1 30.17 146 ARG B O 1
ATOM 2315 N N . ILE B 1 147 ? -48.25 5.098 -58.688 1 26.14 147 ILE B N 1
ATOM 2316 C CA . ILE B 1 147 ? -48.625 5.449 -60.062 1 26.14 147 ILE B CA 1
ATOM 2317 C C . ILE B 1 147 ? -48.469 4.227 -60.969 1 26.14 147 ILE B C 1
ATOM 2319 O O . ILE B 1 147 ? -47.469 3.527 -60.906 1 26.14 147 ILE B O 1
#

Radius of gyration: 28.33 Å; Cα contacts (8 Å, |Δi|>4): 470; chains: 2; bounding box: 80×82×83 Å

pLDDT: mean 84.49, std 25.14, range [25.98, 98.94]